Protein AF-A0A9N7LZ46-F1 (afdb_monomer_lite)

Radius of gyration: 45.6 Å; chains: 1; bounding box: 93×60×140 Å

pLDDT: mean 87.28, std 17.08, range [28.02, 98.69]

Organism: NCBI:txid265949

Foldseek 3Di:
DDDDPPPPPPADEEQDDEDDRYDYPFDDYNPFETQDEDEECEDGHCYYEENEDEYNEDYYDEDEYCEDEHCEDEYCEDYENEDYYNEDEDPEDEECEYEYCEYYYCEYYENEYYENEYEYNEYEENEYYENDYYECEDEYQHDEECEYYYHPQEDDYCEYEGNEYYENEYEHVEYYENEYEYNEYDYCEYEYNEYEENEYYECEYYENEYDYVEYYYCEYYENEYYYCEYDYCEDEECEYYECEYYENEYYENEHEYCEYEYPDDEEVEYYYVHDYYNYPFDWDWDWDFDPWDWDDDPPPDTDTDGDTDTDGTDTD

InterPro domains:
  IPR002989 Mycobacterial pentapeptide repeat [PF01469] (41-79)
  IPR002989 Mycobacterial pentapeptide repeat [PF01469] (106-144)
  IPR002989 Mycobacterial pentapeptide repeat [PF01469] (150-187)
  IPR002989 Mycobacterial pentapeptide repeat [PF01469] (189-226)
  IPR002989 Mycobacterial pentapeptide repeat [PF01469] (229-266)

Secondary structure (DSSP, 8-state):
-------------SSS--SSS--STT---TTS-----BSSS-BSSS-BSSS-BSSS-BSSS-BSSS-EEES-BSSS-EEES-BSSS-EEES-BSSS-EEES-BSSS-EEES-EEES-EEES-EEES-EEES-EEES-EEES-BSSS-EEETTT-EEES-EEES-EEES-EEES-EEES-EEES-EEES-EEES-EEES-EEES-EEES-EEES-EEES-EEES-EEES-EEES-EEES-EEES--SSS-EEES--SSS-EEES--SSS-EEES--SSSTTPPEEEEEEEPPPEEEEETTTEEEEE--EEEEEEEE-

Structure (mmCIF, N/CA/C/O backbone):
data_AF-A0A9N7LZ46-F1
#
_entry.id   AF-A0A9N7LZ46-F1
#
loop_
_atom_site.group_PDB
_atom_site.id
_atom_site.type_symbol
_atom_site.label_atom_id
_atom_site.label_alt_id
_atom_site.label_comp_id
_atom_site.label_asym_id
_atom_site.label_entity_id
_atom_site.label_seq_id
_atom_site.pdbx_PDB_ins_code
_atom_site.Cartn_x
_atom_site.Cartn_y
_atom_site.Cartn_z
_atom_site.occupancy
_atom_site.B_iso_or_equiv
_atom_site.auth_seq_id
_atom_site.auth_comp_id
_atom_site.auth_asym_id
_atom_site.auth_atom_id
_atom_site.pdbx_PDB_model_num
ATOM 1 N N . MET A 1 1 ? 2.908 -35.175 -76.218 1.00 38.00 1 MET A N 1
ATOM 2 C CA . MET A 1 1 ? 4.386 -35.154 -76.247 1.00 38.00 1 MET A CA 1
ATOM 3 C C . MET A 1 1 ? 4.815 -33.781 -76.733 1.00 38.00 1 MET A C 1
ATOM 5 O O . MET A 1 1 ? 4.353 -33.386 -77.789 1.00 38.00 1 MET A O 1
ATOM 9 N N . SER A 1 2 ? 5.655 -33.109 -75.942 1.00 40.78 2 SER A N 1
ATOM 10 C CA . SER A 1 2 ? 6.559 -32.011 -76.315 1.00 40.78 2 SER A CA 1
ATOM 11 C C . SER A 1 2 ? 5.969 -30.749 -76.962 1.00 40.78 2 SER A C 1
ATOM 13 O O . SER A 1 2 ? 5.668 -30.708 -78.149 1.00 40.78 2 SER A O 1
ATOM 15 N N . GLY A 1 3 ? 5.920 -29.679 -76.170 1.00 28.02 3 GLY A N 1
ATOM 16 C CA . GLY A 1 3 ? 5.748 -28.304 -76.628 1.00 28.02 3 GLY A CA 1
ATOM 17 C C . GLY A 1 3 ? 6.441 -27.373 -75.643 1.00 28.02 3 GLY A C 1
ATOM 18 O O . GLY A 1 3 ? 5.770 -26.708 -74.870 1.00 28.02 3 GLY A O 1
ATOM 19 N N . TRP A 1 4 ? 7.773 -27.482 -75.596 1.00 31.88 4 TRP A N 1
ATOM 20 C CA . TRP A 1 4 ? 8.748 -26.539 -75.041 1.00 31.88 4 TRP A CA 1
ATOM 21 C C . TRP A 1 4 ? 8.168 -25.418 -74.169 1.00 31.88 4 TRP A C 1
ATOM 23 O O . TRP A 1 4 ? 7.687 -24.403 -74.670 1.00 31.88 4 TRP A O 1
ATOM 33 N N . VAL A 1 5 ? 8.301 -25.580 -72.849 1.00 32.06 5 VAL A N 1
ATOM 34 C CA . VAL A 1 5 ? 8.334 -24.444 -71.926 1.00 32.06 5 VAL A CA 1
ATOM 35 C C . VAL A 1 5 ? 9.461 -23.542 -72.414 1.00 32.06 5 VAL A C 1
ATOM 37 O O . VAL A 1 5 ? 10.635 -23.875 -72.275 1.00 32.06 5 VAL A O 1
ATOM 40 N N . ASN A 1 6 ? 9.106 -22.432 -73.051 1.00 29.36 6 ASN A N 1
ATOM 41 C CA . ASN A 1 6 ? 10.063 -21.399 -73.396 1.00 29.36 6 ASN A CA 1
ATOM 42 C C . ASN A 1 6 ? 10.296 -20.548 -72.144 1.00 29.36 6 ASN A C 1
ATOM 44 O O . ASN A 1 6 ? 9.807 -19.427 -72.037 1.00 29.36 6 ASN A O 1
ATOM 48 N N . THR A 1 7 ? 10.998 -21.103 -71.158 1.00 33.69 7 THR A N 1
ATOM 49 C CA . THR A 1 7 ? 11.630 -20.321 -70.095 1.00 33.69 7 THR A CA 1
ATOM 50 C C . THR A 1 7 ? 12.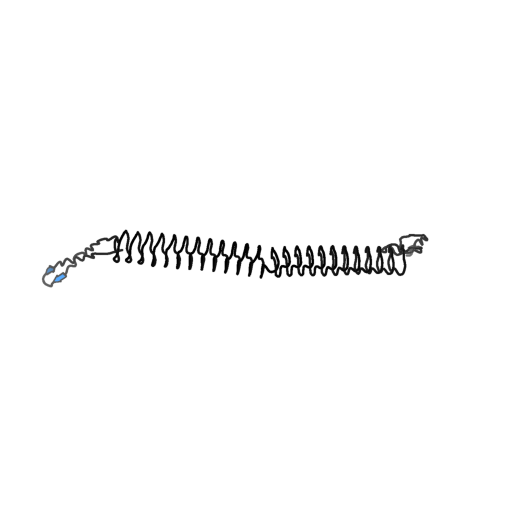843 -19.633 -70.713 1.00 33.69 7 THR A C 1
ATOM 52 O O . THR A 1 7 ? 13.978 -20.040 -70.494 1.00 33.69 7 THR A O 1
ATOM 55 N N . ILE A 1 8 ? 12.617 -18.601 -71.530 1.00 37.25 8 ILE A N 1
ATOM 56 C CA . ILE A 1 8 ? 13.633 -17.558 -71.681 1.00 37.25 8 ILE A CA 1
ATOM 57 C C . ILE A 1 8 ? 13.454 -16.706 -70.432 1.00 37.25 8 ILE A C 1
ATOM 59 O O . ILE A 1 8 ? 12.431 -16.024 -70.327 1.00 37.25 8 ILE A O 1
ATOM 63 N N . PRO A 1 9 ? 14.383 -16.735 -69.462 1.00 48.09 9 PRO A N 1
ATOM 64 C CA . PRO A 1 9 ? 14.402 -15.678 -68.473 1.00 48.09 9 PRO A CA 1
ATOM 65 C C . PRO A 1 9 ? 14.606 -14.400 -69.281 1.00 48.09 9 PRO A C 1
ATOM 67 O O . PRO A 1 9 ? 15.572 -14.308 -70.042 1.00 48.09 9 PRO A O 1
ATOM 70 N N . SER A 1 10 ? 13.683 -13.444 -69.203 1.00 53.06 10 SER A N 1
ATOM 71 C CA . SER A 1 10 ? 13.929 -12.132 -69.787 1.00 53.06 10 SER A CA 1
ATOM 72 C C . SER A 1 10 ? 15.164 -11.560 -69.092 1.00 53.06 10 SER A C 1
ATOM 74 O O . SER A 1 10 ? 15.071 -11.065 -67.969 1.00 53.06 10 SER A O 1
ATOM 76 N N . MET A 1 11 ? 16.327 -11.677 -69.732 1.00 51.19 11 MET A N 1
ATOM 77 C CA . MET A 1 11 ? 17.572 -11.096 -69.251 1.00 51.19 11 MET A CA 1
ATOM 78 C C . MET A 1 11 ? 17.473 -9.584 -69.426 1.00 51.19 11 MET A C 1
ATOM 80 O O . MET A 1 11 ? 17.904 -9.023 -70.429 1.00 51.19 11 MET A O 1
ATOM 84 N N . GLY A 1 12 ? 16.825 -8.919 -68.472 1.00 53.56 12 GLY A N 1
ATOM 85 C CA . GLY A 1 12 ? 16.805 -7.467 -68.400 1.00 53.56 12 GLY A CA 1
ATOM 86 C C . GLY A 1 12 ? 18.176 -6.975 -67.950 1.00 53.56 12 GLY A C 1
ATOM 87 O O . GLY A 1 12 ? 18.607 -7.315 -66.849 1.00 53.56 12 GLY A O 1
ATOM 88 N N . SER A 1 13 ? 18.859 -6.192 -68.790 1.00 51.75 13 SER A N 1
ATOM 89 C CA . SER A 1 13 ? 20.051 -5.427 -68.411 1.00 51.75 13 SER A CA 1
ATOM 90 C C . SER A 1 13 ? 19.667 -3.981 -68.123 1.00 51.75 13 SER A C 1
ATOM 92 O O . SER A 1 13 ? 19.050 -3.334 -68.968 1.00 51.75 13 SER A O 1
ATOM 94 N N . GLY A 1 14 ? 20.040 -3.462 -66.955 1.00 59.25 14 GLY A N 1
ATOM 95 C CA . GLY A 1 14 ? 19.631 -2.129 -66.520 1.00 59.25 14 GLY A CA 1
ATOM 96 C C . GLY A 1 14 ? 20.085 -1.804 -65.099 1.00 59.25 14 GLY A C 1
ATOM 97 O O . GLY A 1 14 ? 20.728 -2.615 -64.428 1.00 59.25 14 GLY A O 1
ATOM 98 N N . VAL A 1 15 ? 19.763 -0.594 -64.642 1.00 56.75 15 VAL A N 1
ATOM 99 C CA . VAL A 1 15 ? 20.206 -0.028 -63.352 1.00 56.75 15 VAL A CA 1
ATOM 100 C C . VAL A 1 15 ? 19.217 -0.370 -62.219 1.00 56.75 15 VAL A C 1
ATOM 102 O O . VAL A 1 15 ? 19.213 0.262 -61.179 1.00 56.75 15 VAL A O 1
ATOM 105 N N . GLY A 1 16 ? 18.357 -1.380 -62.378 1.00 58.59 16 GLY A N 1
ATOM 106 C CA . GLY A 1 16 ? 17.405 -1.771 -61.332 1.00 58.59 16 GLY A CA 1
ATOM 107 C C . GLY A 1 16 ? 16.274 -2.624 -61.875 1.00 58.59 16 GLY A C 1
ATOM 108 O O . GLY A 1 16 ? 15.165 -2.133 -62.050 1.00 58.59 16 GLY A O 1
ATOM 109 N N . ASN A 1 17 ? 16.558 -3.888 -62.176 1.00 55.47 17 ASN A N 1
ATOM 110 C CA . ASN A 1 17 ? 15.523 -4.812 -62.630 1.00 55.47 17 ASN A CA 1
ATOM 111 C C . ASN A 1 17 ? 15.153 -5.818 -61.518 1.00 55.47 17 ASN A C 1
ATOM 113 O O . ASN A 1 17 ? 15.911 -5.995 -60.564 1.00 55.47 17 ASN A O 1
ATOM 117 N N . VAL A 1 18 ? 13.986 -6.459 -61.648 1.00 56.31 18 VAL A N 1
ATOM 118 C CA . VAL A 1 18 ? 13.432 -7.446 -60.701 1.00 56.31 18 VAL A CA 1
ATOM 119 C C . VAL A 1 18 ? 13.023 -8.697 -61.490 1.00 56.31 18 VAL A C 1
ATOM 121 O O . VAL A 1 18 ? 12.351 -8.564 -62.512 1.00 56.31 18 VAL A O 1
ATOM 124 N N . GLY A 1 19 ? 13.447 -9.890 -61.056 1.00 54.12 19 GLY A N 1
ATOM 125 C CA . GLY A 1 19 ? 13.087 -11.181 -61.667 1.00 54.12 19 GLY A CA 1
ATOM 126 C C . GLY A 1 19 ? 14.188 -12.252 -61.576 1.00 54.12 19 GLY A C 1
ATOM 127 O O . GLY A 1 19 ? 15.338 -11.949 -61.267 1.00 54.12 19 GLY A O 1
ATOM 128 N N . ASP A 1 20 ? 13.845 -13.507 -61.884 1.00 50.41 20 ASP A N 1
ATOM 129 C CA . ASP A 1 20 ? 14.682 -14.698 -61.622 1.00 50.41 20 ASP A CA 1
ATOM 130 C C . ASP A 1 20 ? 15.898 -14.885 -62.557 1.00 50.41 20 ASP A C 1
ATOM 132 O O . ASP A 1 20 ? 16.725 -15.768 -62.336 1.00 50.41 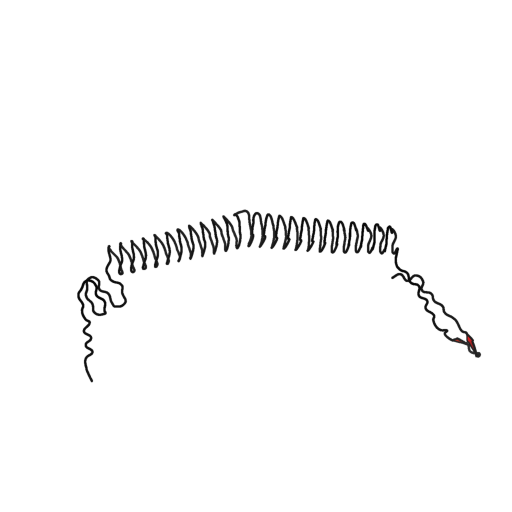20 ASP A O 1
ATOM 136 N N . GLY A 1 21 ? 16.036 -14.074 -63.611 1.00 51.94 21 GLY A N 1
ATOM 137 C CA . GLY A 1 21 ? 17.085 -14.232 -64.628 1.00 51.94 21 GLY A CA 1
ATOM 138 C C . GLY A 1 21 ? 17.709 -12.914 -65.044 1.00 51.94 21 GLY A C 1
ATOM 139 O O . GLY A 1 21 ? 17.562 -12.488 -66.185 1.00 51.94 21 GLY A O 1
ATOM 140 N N . LEU A 1 22 ? 18.370 -12.244 -64.106 1.00 59.78 22 LEU A N 1
ATOM 141 C CA . LEU A 1 22 ? 18.681 -10.831 -64.230 1.00 59.78 22 LEU A CA 1
ATOM 142 C C . LEU A 1 22 ? 20.175 -10.528 -64.070 1.00 59.78 22 LEU A C 1
ATOM 144 O O . LEU A 1 22 ? 20.804 -10.989 -63.123 1.00 59.78 22 LEU A O 1
ATOM 148 N N . ALA A 1 23 ? 20.721 -9.701 -64.964 1.00 53.19 23 ALA A N 1
ATOM 149 C CA . ALA A 1 23 ? 22.070 -9.149 -64.860 1.00 53.19 23 ALA A CA 1
ATOM 150 C C . ALA A 1 23 ? 21.973 -7.620 -64.905 1.00 53.19 23 ALA A C 1
ATOM 152 O O . ALA A 1 23 ? 21.627 -7.043 -65.931 1.00 53.19 23 ALA A O 1
ATOM 153 N N . GLY A 1 24 ? 22.238 -6.940 -63.792 1.00 54.94 24 GLY A N 1
ATOM 154 C CA . GLY A 1 24 ? 22.161 -5.481 -63.709 1.00 54.94 24 GLY A CA 1
ATOM 155 C C . GLY A 1 24 ? 23.002 -4.943 -62.562 1.00 54.94 24 GLY A C 1
ATOM 156 O O . GLY A 1 24 ? 23.335 -5.680 -61.640 1.00 54.94 24 GLY A O 1
ATOM 157 N N . LEU A 1 25 ? 23.336 -3.650 -62.605 1.00 54.66 25 LEU A N 1
ATOM 158 C CA . LEU A 1 25 ? 24.242 -3.016 -61.633 1.00 54.66 25 LEU A CA 1
ATOM 159 C C . LEU A 1 25 ? 23.758 -3.167 -60.173 1.00 54.66 25 LEU A C 1
ATOM 161 O O . LEU A 1 25 ? 24.571 -3.141 -59.256 1.00 54.66 25 LEU A O 1
ATOM 165 N N . PHE A 1 26 ? 22.451 -3.386 -59.973 1.00 61.69 26 PHE A N 1
ATOM 166 C CA . PHE A 1 26 ? 21.818 -3.606 -58.668 1.00 61.69 26 PHE A CA 1
ATOM 167 C C . PHE A 1 26 ? 20.865 -4.825 -58.632 1.00 61.69 26 PHE A C 1
ATOM 169 O O . PHE A 1 26 ? 19.861 -4.793 -57.920 1.00 61.69 26 PHE A O 1
ATOM 176 N N . SER A 1 27 ? 21.127 -5.886 -59.409 1.00 57.97 27 SER A N 1
ATOM 177 C CA . SER A 1 27 ? 20.236 -7.061 -59.510 1.00 57.97 27 SER A CA 1
ATOM 178 C C . SER A 1 27 ? 20.317 -8.013 -58.308 1.00 57.97 27 SER A C 1
ATOM 180 O O . SER A 1 27 ? 21.407 -8.488 -57.989 1.00 57.97 27 SER A O 1
ATOM 182 N N . GLN A 1 28 ? 19.169 -8.389 -57.731 1.00 58.19 28 GLN A N 1
ATOM 183 C CA . GLN A 1 28 ? 18.996 -9.596 -56.905 1.00 58.19 28 GLN A CA 1
ATOM 184 C C . GLN A 1 28 ? 17.667 -10.298 -57.248 1.00 58.19 28 GLN A C 1
ATOM 186 O O . GLN A 1 28 ? 16.806 -9.700 -57.891 1.00 58.19 28 GLN A O 1
ATOM 191 N N . GLY A 1 29 ? 17.539 -11.578 -56.867 1.00 58.41 29 GLY A N 1
ATOM 192 C CA . GLY A 1 29 ? 16.353 -12.405 -57.132 1.00 58.41 29 GLY A CA 1
ATOM 193 C C . GLY A 1 29 ? 15.065 -11.857 -56.507 1.00 58.41 29 GLY A C 1
ATOM 194 O O . GLY A 1 29 ? 15.102 -10.944 -55.689 1.00 58.41 29 GLY A O 1
ATOM 195 N N . THR A 1 30 ? 13.934 -12.440 -56.895 1.00 56.31 30 THR A N 1
ATOM 196 C CA . THR A 1 30 ? 12.568 -11.909 -56.719 1.00 56.31 30 THR A CA 1
ATOM 197 C C . THR A 1 30 ? 12.146 -11.642 -55.260 1.00 56.31 30 THR A C 1
ATOM 199 O O . THR A 1 30 ? 11.238 -10.847 -55.035 1.00 56.31 30 THR A O 1
ATOM 202 N N . ASP A 1 31 ? 12.879 -12.187 -54.282 1.00 57.81 31 ASP A N 1
ATOM 203 C CA . ASP A 1 31 ? 12.645 -12.023 -52.836 1.00 57.81 31 ASP A CA 1
ATOM 204 C C . ASP A 1 31 ? 13.695 -11.148 -52.115 1.00 57.81 31 ASP A C 1
ATOM 206 O O . ASP A 1 31 ? 13.795 -11.181 -50.888 1.00 57.81 31 ASP A O 1
ATOM 210 N N . LYS A 1 32 ? 14.536 -10.396 -52.843 1.00 58.34 32 LYS A N 1
ATOM 211 C CA . LYS A 1 32 ? 15.651 -9.628 -52.257 1.00 58.34 32 LYS A CA 1
ATOM 212 C C . LYS A 1 32 ? 15.571 -8.128 -52.555 1.0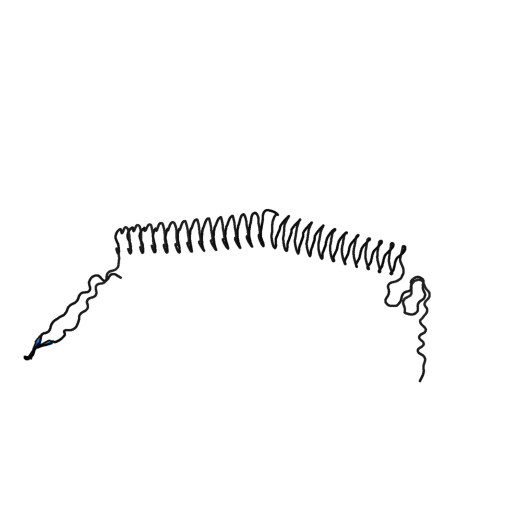0 58.34 32 LYS A C 1
ATOM 214 O O . LYS A 1 32 ? 15.277 -7.709 -53.672 1.00 58.34 32 LYS A O 1
ATOM 219 N N . ILE A 1 33 ? 15.899 -7.315 -51.550 1.00 62.19 33 ILE A N 1
ATOM 220 C CA . ILE A 1 33 ? 15.985 -5.851 -51.642 1.00 62.19 33 ILE A CA 1
ATOM 221 C C . ILE A 1 33 ? 17.174 -5.437 -52.547 1.00 62.19 33 ILE A C 1
ATOM 223 O O . ILE A 1 33 ? 18.215 -6.098 -52.583 1.00 62.19 33 ILE A O 1
ATOM 227 N N . SER A 1 34 ? 17.018 -4.346 -53.315 1.00 64.62 34 SER A N 1
ATOM 228 C CA . SER A 1 34 ? 18.023 -3.813 -54.261 1.00 64.62 34 SER A CA 1
ATOM 229 C C . SER A 1 34 ? 19.429 -3.686 -53.648 1.00 64.62 34 SER A C 1
ATOM 231 O O . SER A 1 34 ? 19.574 -3.179 -52.539 1.00 64.62 34 SER A O 1
ATOM 233 N N . VAL A 1 35 ? 20.481 -4.064 -54.397 1.00 65.94 35 VAL A N 1
ATOM 234 C CA . VAL A 1 35 ? 21.903 -3.941 -53.969 1.00 65.94 35 VAL A CA 1
ATOM 235 C C . VAL A 1 35 ? 22.358 -2.480 -53.833 1.00 65.94 35 VAL A C 1
ATOM 237 O O . VAL A 1 35 ? 23.481 -2.218 -53.412 1.00 65.94 35 VAL A O 1
ATOM 240 N N . PHE A 1 36 ? 21.534 -1.504 -54.225 1.00 72.44 36 PHE A N 1
ATOM 241 C CA . PHE A 1 36 ? 21.908 -0.098 -54.137 1.00 72.44 36 PHE A CA 1
ATOM 242 C C . PHE A 1 36 ? 22.266 0.276 -52.693 1.00 72.44 36 PHE A C 1
ATOM 244 O O . PHE A 1 36 ? 21.441 0.150 -51.801 1.00 72.44 36 PHE A O 1
ATOM 251 N N . GLY A 1 37 ? 23.489 0.745 -52.465 1.00 76.31 37 GLY A N 1
ATOM 252 C CA . GLY A 1 37 ? 23.971 1.191 -51.163 1.00 76.31 37 GLY A CA 1
ATOM 253 C C . GLY A 1 37 ? 25.130 2.170 -51.328 1.00 76.31 37 GLY A C 1
ATOM 254 O O . GLY A 1 37 ? 25.835 2.149 -52.336 1.00 76.31 37 GLY A O 1
ATOM 255 N N . LEU A 1 38 ? 25.316 3.051 -50.351 1.00 86.19 38 LEU A N 1
ATOM 256 C CA . LEU A 1 38 ? 26.358 4.073 -50.334 1.00 86.19 38 LEU A CA 1
ATOM 257 C C . LEU A 1 38 ? 27.348 3.770 -49.210 1.00 86.19 38 LEU A C 1
ATOM 259 O O . LEU A 1 38 ? 27.014 3.933 -48.043 1.00 86.19 38 LEU A O 1
ATOM 263 N N . GLY A 1 39 ? 28.568 3.356 -49.552 1.00 87.50 39 GLY A N 1
ATOM 264 C CA . GLY A 1 39 ? 29.647 3.079 -48.599 1.00 87.50 39 GLY A CA 1
ATOM 265 C C . GLY A 1 39 ? 30.374 1.769 -48.900 1.00 87.50 39 GLY A C 1
ATOM 266 O O . GLY A 1 39 ? 30.251 1.233 -50.001 1.00 87.50 39 GLY A O 1
ATOM 267 N N . VAL A 1 40 ? 31.181 1.277 -47.955 1.00 88.31 40 VAL A N 1
ATOM 268 C CA . VAL A 1 40 ? 32.091 0.138 -48.184 1.00 88.31 40 VAL A CA 1
ATOM 269 C C . VAL A 1 40 ? 31.829 -1.025 -47.233 1.00 88.31 40 VAL A C 1
ATOM 271 O O . VAL A 1 40 ? 31.379 -0.834 -46.107 1.00 88.31 40 VAL A O 1
ATOM 274 N N . ALA A 1 41 ? 32.171 -2.237 -47.678 1.00 91.00 41 ALA A N 1
ATOM 275 C CA . ALA A 1 41 ? 32.095 -3.464 -46.880 1.00 91.00 41 ALA A CA 1
ATOM 276 C C . ALA A 1 41 ? 30.688 -3.802 -46.340 1.00 91.00 41 ALA A C 1
ATOM 278 O O . ALA A 1 41 ? 30.567 -4.402 -45.278 1.00 91.00 41 ALA A O 1
ATOM 279 N N . ASN A 1 42 ? 29.630 -3.433 -47.068 1.00 89.44 42 ASN A N 1
ATOM 280 C CA . ASN A 1 42 ? 28.259 -3.816 -46.724 1.00 89.44 42 ASN A CA 1
ATOM 281 C C . ASN A 1 42 ? 27.888 -5.175 -47.346 1.00 89.44 42 ASN A C 1
ATOM 283 O O . ASN A 1 42 ? 28.208 -5.437 -48.506 1.00 89.44 42 ASN A O 1
ATOM 287 N N . HIS A 1 43 ? 27.173 -6.009 -46.593 1.00 90.81 43 HIS A N 1
ATOM 288 C CA . HIS A 1 43 ? 26.565 -7.261 -47.031 1.00 90.81 43 HIS A CA 1
ATOM 289 C C . HIS A 1 43 ? 25.042 -7.176 -46.869 1.00 90.81 43 HIS A C 1
ATOM 291 O O . HIS A 1 43 ? 24.528 -7.339 -45.768 1.00 90.81 43 HIS A O 1
ATOM 297 N N . GLY A 1 44 ? 24.341 -6.894 -47.967 1.00 87.38 44 GLY A N 1
ATOM 298 C CA . GLY A 1 44 ? 22.901 -6.611 -47.995 1.00 87.38 44 GLY A CA 1
ATOM 299 C C . GLY A 1 44 ? 22.587 -5.378 -48.848 1.00 87.38 44 GLY A C 1
ATOM 300 O O . GLY A 1 44 ? 23.499 -4.735 -49.378 1.00 87.38 44 GLY A O 1
ATOM 301 N N . GLY A 1 45 ? 21.306 -5.068 -49.018 1.00 86.50 45 GLY A N 1
ATOM 302 C CA . GLY A 1 45 ? 20.787 -3.987 -49.858 1.00 86.50 45 GLY A CA 1
ATOM 303 C C . GLY A 1 45 ? 20.415 -2.712 -49.096 1.00 86.50 45 GLY A C 1
ATOM 304 O O . GLY A 1 45 ? 20.214 -2.728 -47.888 1.00 86.50 45 GLY A O 1
ATOM 305 N N . LEU A 1 46 ? 20.298 -1.585 -49.807 1.00 89.56 46 LEU A N 1
ATOM 306 C CA . LEU A 1 46 ? 19.823 -0.285 -49.287 1.00 89.56 46 LEU A CA 1
ATOM 307 C C . LEU A 1 46 ? 20.584 0.275 -48.074 1.00 89.56 46 LEU A C 1
ATOM 309 O O . LEU A 1 46 ? 20.036 1.052 -47.296 1.00 89.56 46 LEU A O 1
ATOM 313 N N . ASN A 1 47 ? 21.863 -0.068 -47.932 1.00 91.38 47 ASN A N 1
ATOM 314 C CA . ASN A 1 47 ? 22.695 0.412 -46.830 1.00 91.38 47 ASN A CA 1
ATOM 315 C C . ASN A 1 47 ? 23.381 1.747 -47.163 1.00 91.38 47 ASN A C 1
ATOM 317 O O . ASN A 1 47 ? 24.005 1.877 -48.214 1.00 91.38 47 ASN A O 1
ATOM 321 N N . VAL A 1 48 ? 23.344 2.713 -46.244 1.00 95.19 48 VAL A N 1
ATOM 322 C CA . VAL A 1 48 ? 24.089 3.981 -46.296 1.00 95.19 48 VAL A CA 1
ATOM 323 C C . VAL A 1 48 ? 25.048 4.039 -45.108 1.00 95.19 48 VAL A C 1
ATOM 325 O O . VAL A 1 48 ? 24.626 4.243 -43.977 1.00 95.19 48 VAL A O 1
ATOM 328 N N . GLY A 1 49 ? 26.342 3.877 -45.366 1.00 93.38 49 GLY A N 1
ATOM 329 C CA . GLY A 1 49 ? 27.421 3.773 -44.384 1.00 93.38 49 GLY A CA 1
ATOM 330 C C . GLY A 1 49 ? 28.289 2.543 -44.649 1.00 93.38 49 GLY A C 1
ATOM 331 O O . GLY A 1 49 ? 28.285 2.017 -45.762 1.00 93.38 49 GLY A O 1
ATOM 332 N N . SER A 1 50 ? 29.062 2.092 -43.661 1.00 94.75 50 SER A N 1
ATOM 333 C CA . SER A 1 50 ? 30.082 1.056 -43.881 1.00 94.75 50 SER A CA 1
ATOM 334 C C . SER A 1 50 ? 29.947 -0.137 -42.942 1.00 94.75 50 SER A C 1
ATOM 336 O O . SER A 1 50 ? 29.509 0.010 -41.806 1.00 94.75 50 SER A O 1
ATOM 338 N N . ALA A 1 51 ? 30.438 -1.298 -43.381 1.00 96.44 51 ALA A N 1
ATOM 339 C CA . ALA A 1 51 ? 30.540 -2.518 -42.577 1.00 96.44 51 ALA A CA 1
ATOM 340 C C . ALA A 1 51 ? 29.198 -3.050 -42.030 1.00 96.44 51 ALA A C 1
ATOM 342 O O . ALA A 1 51 ? 29.165 -3.625 -40.946 1.00 96.44 51 ALA A O 1
ATOM 343 N N . ASN A 1 52 ? 28.092 -2.849 -42.752 1.00 95.69 52 ASN A N 1
ATOM 344 C CA . ASN A 1 52 ? 26.781 -3.365 -42.351 1.00 95.69 52 ASN A CA 1
ATOM 345 C C . ASN A 1 52 ? 26.535 -4.785 -42.881 1.00 95.69 52 ASN A C 1
ATOM 347 O O . ASN A 1 52 ? 26.895 -5.088 -44.016 1.00 95.69 52 ASN A O 1
ATOM 351 N N . VAL A 1 53 ? 25.868 -5.631 -42.098 1.00 95.94 53 VAL A N 1
ATOM 352 C CA . VAL A 1 53 ? 25.376 -6.961 -42.485 1.00 95.94 53 VAL A CA 1
ATOM 353 C C . VAL A 1 53 ? 23.862 -6.983 -42.281 1.00 95.94 53 VAL A C 1
ATOM 355 O O . VAL A 1 53 ? 23.409 -6.969 -41.145 1.00 95.94 53 VAL A O 1
ATOM 358 N N . GLY A 1 54 ? 23.091 -7.018 -43.363 1.00 92.88 54 GLY A N 1
ATOM 359 C CA . GLY A 1 54 ? 21.632 -6.869 -43.370 1.00 92.88 54 GLY A CA 1
ATOM 360 C C . GLY A 1 54 ? 21.178 -5.748 -44.303 1.00 92.88 54 GLY A C 1
ATOM 361 O O . GLY A 1 54 ? 21.998 -5.139 -44.997 1.00 92.88 54 GLY A O 1
ATOM 362 N N . ASP A 1 55 ? 19.874 -5.478 -44.330 1.00 93.06 55 ASP A N 1
ATOM 363 C CA . ASP A 1 55 ? 19.268 -4.568 -45.305 1.00 93.06 55 ASP A CA 1
ATOM 364 C C . ASP A 1 55 ? 18.838 -3.228 -44.687 1.00 93.06 55 ASP A C 1
ATOM 366 O O . ASP A 1 55 ? 18.487 -3.141 -43.512 1.00 93.06 55 ASP A O 1
ATOM 370 N N . ALA A 1 56 ? 18.789 -2.177 -45.507 1.00 94.50 56 ALA A N 1
ATOM 371 C CA . ALA A 1 56 ? 18.181 -0.882 -45.186 1.00 94.50 56 ALA A CA 1
ATOM 372 C C . ALA A 1 56 ? 18.764 -0.161 -43.950 1.00 94.50 56 ALA A C 1
ATOM 374 O O . ALA A 1 56 ? 18.031 0.507 -43.219 1.00 94.50 56 ALA A O 1
ATOM 375 N N . ASN A 1 57 ? 20.074 -0.265 -43.707 1.00 96.06 57 ASN A N 1
ATOM 376 C CA . ASN A 1 57 ? 20.723 0.413 -42.583 1.00 96.06 57 ASN A CA 1
ATOM 377 C C . ASN A 1 57 ? 21.237 1.816 -42.953 1.00 96.06 57 ASN A C 1
ATOM 379 O O . ASN A 1 57 ? 21.893 1.995 -43.979 1.00 96.06 57 ASN A O 1
ATOM 383 N N . LEU A 1 58 ? 21.026 2.798 -42.073 1.00 97.69 58 LEU A N 1
ATOM 384 C CA . LEU A 1 58 ? 21.623 4.134 -42.129 1.00 97.69 58 LEU A CA 1
ATOM 385 C C . LEU A 1 58 ? 22.645 4.300 -40.999 1.00 97.69 58 LEU A C 1
ATOM 387 O O . LEU A 1 58 ? 22.293 4.632 -39.875 1.00 97.69 58 LEU A O 1
ATOM 391 N N . GLY A 1 59 ? 23.919 4.117 -41.317 1.00 96.25 59 GLY A N 1
ATOM 392 C CA . GLY A 1 59 ? 25.061 4.236 -40.419 1.00 96.25 59 GLY A CA 1
ATOM 393 C C . GLY A 1 59 ? 26.023 3.067 -40.602 1.00 96.25 59 GLY A C 1
ATOM 394 O O . GLY A 1 59 ? 26.065 2.464 -41.673 1.00 96.25 59 GLY A O 1
ATOM 395 N N . SER A 1 60 ? 26.843 2.771 -39.595 1.00 96.88 60 SER A N 1
ATOM 396 C CA . SER A 1 60 ? 27.979 1.855 -39.762 1.00 96.88 60 SER A CA 1
ATOM 397 C C . SER A 1 60 ? 28.001 0.726 -38.740 1.00 96.88 60 SER A C 1
ATOM 399 O O . SER A 1 60 ? 27.582 0.910 -37.600 1.00 96.88 60 SER A O 1
ATOM 401 N N . ALA A 1 61 ? 28.599 -0.401 -39.130 1.00 97.81 61 ALA A N 1
ATOM 402 C CA . ALA A 1 61 ? 28.845 -1.563 -38.279 1.00 97.81 61 ALA A CA 1
ATOM 403 C C . ALA A 1 61 ? 27.573 -2.177 -37.663 1.00 97.81 61 ALA A C 1
ATOM 405 O O . ALA A 1 61 ? 27.606 -2.641 -36.526 1.00 97.81 61 ALA A O 1
ATOM 406 N N . ASN A 1 62 ? 26.451 -2.155 -38.388 1.00 98.00 62 ASN A N 1
ATOM 407 C CA . ASN A 1 62 ? 25.215 -2.798 -37.945 1.00 98.00 62 ASN A CA 1
ATOM 408 C C . ASN A 1 62 ? 25.147 -4.259 -38.419 1.00 98.00 62 ASN A C 1
ATOM 410 O O . ASN A 1 62 ? 25.519 -4.559 -39.551 1.00 98.00 62 ASN A O 1
ATOM 414 N N . VAL A 1 63 ? 24.636 -5.152 -37.574 1.00 98.31 63 VAL A N 1
ATOM 415 C CA . VAL A 1 63 ? 24.305 -6.546 -37.894 1.00 98.31 63 VAL A CA 1
ATOM 416 C C . VAL A 1 63 ? 22.810 -6.733 -37.657 1.00 98.31 63 VAL A C 1
ATOM 418 O O . VAL A 1 63 ? 22.373 -6.759 -36.516 1.00 98.31 63 VAL A O 1
ATOM 421 N N . GLY A 1 64 ? 22.034 -6.843 -38.726 1.00 96.81 64 GLY A N 1
ATOM 422 C CA . GLY A 1 64 ? 20.575 -6.761 -38.715 1.00 96.81 64 GLY A CA 1
ATOM 423 C C . GLY A 1 64 ? 20.083 -5.722 -39.718 1.00 96.81 64 GLY A C 1
ATOM 424 O O . GLY A 1 64 ? 20.868 -5.107 -40.447 1.00 96.81 64 GLY A O 1
ATOM 425 N N . SER A 1 65 ? 18.773 -5.542 -39.779 1.00 96.62 65 SER A N 1
ATOM 426 C CA . SER A 1 65 ? 18.104 -4.738 -40.799 1.00 96.62 65 SER A CA 1
ATOM 427 C C . SER A 1 65 ? 17.415 -3.506 -40.220 1.00 96.62 65 SER A C 1
ATOM 429 O O . SER A 1 65 ? 17.057 -3.454 -39.045 1.00 96.62 65 SER A O 1
ATOM 431 N N . ALA A 1 66 ? 17.181 -2.510 -41.075 1.00 97.31 66 ALA A N 1
ATOM 432 C CA . ALA A 1 66 ? 16.415 -1.302 -40.767 1.00 97.31 66 ALA A CA 1
ATOM 433 C C . ALA A 1 66 ? 16.943 -0.485 -39.567 1.00 97.31 66 ALA A C 1
ATOM 435 O O . ALA A 1 66 ? 16.166 0.178 -38.877 1.00 97.31 66 ALA A O 1
ATOM 436 N N . ASN A 1 67 ? 18.255 -0.506 -39.310 1.00 98.19 67 ASN A N 1
ATOM 437 C CA . ASN A 1 67 ? 18.856 0.267 -38.225 1.00 98.19 67 ASN A CA 1
ATOM 438 C C . ASN A 1 67 ? 19.232 1.689 -38.667 1.00 98.19 67 ASN A C 1
ATOM 440 O O . ASN A 1 67 ? 19.756 1.899 -39.760 1.00 98.19 67 ASN A O 1
ATOM 444 N N . VAL A 1 68 ? 19.049 2.668 -37.782 1.00 98.50 68 VAL A N 1
ATOM 445 C CA . VAL A 1 68 ? 19.521 4.050 -37.929 1.00 98.50 68 VAL A CA 1
ATOM 446 C C . VAL A 1 68 ? 20.524 4.346 -36.820 1.00 98.50 68 VAL A C 1
ATOM 448 O O . VAL A 1 68 ? 20.183 4.302 -35.648 1.00 98.50 68 VAL A O 1
ATOM 451 N N . GLY A 1 69 ? 21.759 4.681 -37.176 1.00 97.19 69 GLY A N 1
ATOM 452 C CA . GLY A 1 69 ? 22.896 4.811 -36.269 1.00 97.19 69 GLY A CA 1
ATOM 453 C C . GLY A 1 69 ? 23.894 3.666 -36.457 1.00 97.19 69 GLY A C 1
ATOM 454 O O . GLY A 1 69 ? 24.013 3.123 -37.556 1.00 97.19 69 GLY A O 1
ATOM 455 N N . GLY A 1 70 ? 24.686 3.335 -35.436 1.00 96.88 70 GLY A N 1
ATOM 456 C CA . GLY A 1 70 ? 25.841 2.454 -35.636 1.00 96.88 70 GLY A CA 1
ATOM 457 C C . GLY A 1 70 ? 26.163 1.503 -34.497 1.00 96.88 70 GLY A C 1
ATOM 458 O O . GLY A 1 70 ? 25.893 1.786 -33.332 1.00 96.88 70 GLY A O 1
ATOM 459 N N . GLY A 1 71 ? 26.795 0.387 -34.853 1.00 97.81 71 GLY A N 1
ATOM 460 C CA . GLY A 1 71 ? 27.192 -0.656 -33.911 1.00 97.81 71 GLY A CA 1
ATOM 461 C C . GLY A 1 71 ? 26.019 -1.448 -33.337 1.00 97.81 71 GLY A C 1
ATOM 462 O O . GLY A 1 71 ? 26.149 -1.962 -32.231 1.00 97.81 71 GLY A O 1
ATOM 463 N N . ASN A 1 72 ? 24.871 -1.496 -34.019 1.00 98.50 72 ASN A N 1
ATOM 464 C CA . ASN A 1 72 ? 23.705 -2.231 -33.533 1.00 98.50 72 ASN A CA 1
ATOM 465 C C . ASN A 1 72 ? 23.754 -3.708 -33.960 1.00 98.50 72 ASN A C 1
ATOM 467 O O . ASN A 1 72 ? 24.190 -4.017 -35.067 1.00 98.50 72 ASN A O 1
ATOM 471 N N . VAL A 1 73 ? 23.279 -4.610 -33.104 1.00 98.62 73 VAL A N 1
ATOM 472 C CA . VAL A 1 73 ? 23.076 -6.037 -33.385 1.00 98.62 73 VAL A CA 1
ATOM 473 C C . VAL A 1 73 ? 21.606 -6.362 -33.139 1.00 98.62 73 VAL A C 1
ATOM 475 O O . VAL A 1 73 ? 21.178 -6.347 -31.993 1.00 98.62 73 VAL A O 1
ATOM 478 N N . GLY A 1 74 ? 20.846 -6.649 -34.190 1.00 98.00 74 GLY A N 1
ATOM 479 C CA . GLY A 1 74 ? 19.387 -6.776 -34.171 1.00 98.00 74 GLY A CA 1
ATOM 480 C C . GLY A 1 74 ? 18.721 -5.823 -35.163 1.00 98.00 74 GLY A C 1
ATOM 481 O O . GLY A 1 74 ? 19.392 -5.060 -35.867 1.00 98.00 74 GLY A O 1
ATOM 482 N N . ASP A 1 75 ? 17.397 -5.870 -35.217 1.00 98.38 75 ASP A N 1
ATOM 483 C CA . ASP A 1 75 ? 16.593 -5.188 -36.226 1.00 98.38 75 ASP A CA 1
ATOM 484 C C . ASP A 1 75 ? 15.910 -3.922 -35.685 1.00 98.38 75 ASP A C 1
ATOM 486 O O . ASP A 1 75 ? 15.479 -3.848 -34.535 1.00 98.38 75 ASP A O 1
ATOM 490 N N . GLY A 1 76 ? 15.750 -2.912 -36.543 1.00 98.25 76 GLY A N 1
ATOM 491 C CA . GLY A 1 76 ? 14.881 -1.761 -36.279 1.00 98.25 76 GLY A CA 1
ATOM 492 C C . GLY A 1 76 ? 15.341 -0.827 -35.155 1.00 98.25 76 GLY A C 1
ATOM 493 O O . GLY A 1 76 ? 14.508 -0.152 -34.549 1.00 98.25 76 GLY A O 1
ATOM 494 N N . ASN A 1 77 ? 16.638 -0.777 -34.845 1.00 98.56 77 ASN A N 1
ATOM 495 C CA . ASN A 1 77 ? 17.165 0.100 -33.801 1.00 98.56 77 ASN A CA 1
ATOM 496 C C . ASN A 1 77 ? 17.423 1.522 -34.317 1.00 98.56 77 ASN A C 1
ATOM 498 O O . ASN A 1 77 ? 17.958 1.716 -35.406 1.00 98.56 77 ASN A O 1
ATOM 502 N N . VAL A 1 78 ? 17.131 2.529 -33.493 1.00 98.69 78 VAL A N 1
ATOM 503 C CA . VAL A 1 78 ? 17.443 3.942 -33.737 1.00 98.69 78 VAL A CA 1
ATOM 504 C C . VAL A 1 78 ? 18.399 4.444 -32.658 1.00 98.69 78 VAL A C 1
ATOM 506 O O . VAL A 1 78 ? 17.987 4.804 -31.562 1.00 98.69 78 VAL A O 1
ATOM 509 N N . GLY A 1 79 ? 19.685 4.500 -32.981 1.00 97.88 79 GLY A N 1
ATOM 510 C CA . GLY A 1 79 ? 20.770 5.019 -32.159 1.00 97.88 79 GLY A CA 1
ATOM 511 C C . GLY A 1 79 ? 22.005 4.125 -32.236 1.00 97.88 79 GLY A C 1
ATOM 512 O O . GLY A 1 79 ? 22.320 3.597 -33.304 1.00 97.88 79 GLY A O 1
ATOM 513 N N . VAL A 1 80 ? 22.767 4.009 -31.148 1.00 98.31 80 VAL A N 1
ATOM 514 C CA . VAL A 1 80 ? 24.107 3.398 -31.195 1.00 98.31 80 VAL A CA 1
ATOM 515 C C . VAL A 1 80 ? 24.294 2.263 -30.202 1.00 98.31 80 VAL A C 1
ATOM 517 O O . VAL A 1 80 ? 23.818 2.341 -29.073 1.00 98.31 80 VAL A O 1
ATOM 520 N N . ALA A 1 81 ? 25.081 1.262 -30.593 1.00 98.31 81 ALA A N 1
ATOM 521 C CA . ALA A 1 81 ? 25.540 0.182 -29.720 1.00 98.31 81 ALA A CA 1
ATOM 522 C C . ALA A 1 81 ? 24.408 -0.604 -29.028 1.00 98.31 81 ALA A C 1
ATOM 524 O O . ALA A 1 81 ? 24.554 -0.996 -27.872 1.00 98.31 81 ALA A O 1
ATOM 525 N N . ASN A 1 82 ? 23.271 -0.806 -29.701 1.00 98.56 82 ASN A N 1
ATOM 526 C CA . ASN A 1 82 ? 22.179 -1.622 -29.170 1.00 98.56 82 ASN A CA 1
ATOM 527 C C . ASN A 1 82 ? 22.360 -3.104 -29.538 1.00 98.56 82 ASN A C 1
ATOM 529 O O . ASN A 1 82 ? 22.825 -3.417 -30.629 1.00 98.56 82 ASN A O 1
ATOM 533 N N . VAL A 1 83 ? 21.962 -4.012 -28.649 1.00 98.69 83 VAL A N 1
ATOM 534 C CA . VAL A 1 83 ? 21.905 -5.462 -28.881 1.00 98.69 83 VAL A CA 1
ATOM 535 C C . VAL A 1 83 ? 20.482 -5.937 -28.601 1.00 98.69 83 VAL A C 1
ATOM 537 O O . VAL A 1 83 ? 20.049 -5.897 -27.457 1.00 98.69 83 VAL A O 1
ATOM 540 N N . GLY A 1 84 ? 19.765 -6.398 -29.619 1.00 98.12 84 GLY A N 1
ATOM 541 C CA . GLY A 1 84 ? 18.332 -6.690 -29.599 1.00 98.12 84 GLY A CA 1
ATOM 542 C C . GLY A 1 84 ? 17.565 -5.796 -30.574 1.00 98.12 84 GLY A C 1
ATOM 543 O O . GLY A 1 84 ? 18.167 -5.023 -31.321 1.00 98.12 84 GLY A O 1
ATOM 544 N N . ASP A 1 85 ? 16.237 -5.899 -30.563 1.00 98.44 85 ASP A N 1
ATOM 545 C CA . ASP A 1 85 ? 15.394 -5.328 -31.619 1.00 98.44 85 ASP A CA 1
ATOM 546 C C . ASP A 1 85 ? 14.573 -4.123 -31.142 1.00 98.44 85 ASP A C 1
ATOM 548 O O . ASP A 1 85 ? 14.099 -4.072 -30.006 1.00 98.44 85 ASP A O 1
ATOM 552 N N . GLY A 1 86 ? 14.334 -3.162 -32.034 1.00 98.31 86 GLY A N 1
ATOM 553 C CA . GLY A 1 86 ? 13.363 -2.085 -31.829 1.00 98.31 86 GLY A CA 1
ATOM 554 C C . GLY A 1 86 ? 13.722 -1.080 -30.731 1.00 98.31 86 GLY A C 1
ATOM 555 O O . GLY A 1 86 ? 12.824 -0.481 -30.138 1.00 98.31 86 GLY A O 1
ATOM 556 N N . ASN A 1 87 ? 15.007 -0.895 -30.421 1.00 98.56 87 ASN A N 1
ATOM 557 C CA . ASN A 1 87 ? 15.437 0.068 -29.408 1.00 98.56 87 ASN A CA 1
ATOM 558 C C . ASN A 1 87 ? 15.552 1.489 -29.979 1.00 98.56 87 ASN A C 1
ATOM 560 O O . ASN A 1 87 ? 16.019 1.684 -31.098 1.00 98.56 87 ASN A O 1
ATOM 564 N N . VAL A 1 88 ? 15.215 2.501 -29.180 1.00 98.69 88 VAL A N 1
ATOM 565 C CA . VAL A 1 88 ? 15.414 3.924 -29.492 1.00 98.69 88 VAL A CA 1
ATOM 566 C C . VAL A 1 88 ? 16.327 4.547 -28.441 1.00 98.69 88 VAL A C 1
ATOM 568 O O . VAL A 1 88 ? 15.942 4.693 -27.287 1.00 98.69 88 VAL A O 1
ATOM 571 N N . GLY A 1 89 ? 17.524 4.957 -28.844 1.00 97.75 89 GLY A N 1
ATOM 572 C CA . GLY A 1 89 ? 18.596 5.465 -27.993 1.00 97.75 89 GLY A CA 1
ATOM 573 C C . GLY A 1 89 ? 19.837 4.578 -28.088 1.00 97.75 89 GLY A C 1
ATOM 574 O O . GLY A 1 89 ? 20.136 4.063 -29.166 1.00 97.75 89 GLY A O 1
ATOM 575 N N . GLY A 1 90 ? 20.621 4.435 -27.018 1.00 97.69 90 GLY A N 1
ATOM 576 C CA . GLY A 1 90 ? 21.927 3.782 -27.144 1.00 97.69 90 GLY A CA 1
ATOM 577 C C . GLY A 1 90 ? 22.377 2.931 -25.971 1.00 97.69 90 GLY A C 1
ATOM 578 O O . GLY A 1 90 ? 21.955 3.137 -24.836 1.00 97.69 90 GLY A O 1
ATOM 579 N N . ALA A 1 91 ? 23.287 2.004 -26.267 1.00 98.38 91 ALA A N 1
ATOM 580 C CA . ALA A 1 91 ? 23.847 1.045 -25.319 1.00 98.38 91 ALA A CA 1
ATOM 581 C C . ALA A 1 91 ? 22.786 0.167 -24.625 1.00 98.38 91 ALA A C 1
ATOM 583 O O . ALA A 1 91 ? 22.961 -0.198 -23.465 1.00 98.38 91 ALA A O 1
ATOM 584 N N . ASN A 1 92 ? 21.675 -0.142 -25.300 1.00 98.56 92 ASN A N 1
ATOM 585 C CA . ASN A 1 92 ? 20.653 -1.036 -24.756 1.00 98.56 92 ASN A CA 1
ATOM 586 C C . ASN A 1 92 ? 20.965 -2.502 -25.093 1.00 98.56 92 ASN A C 1
ATOM 588 O O . ASN A 1 92 ? 21.451 -2.800 -26.181 1.00 98.56 92 ASN A O 1
ATOM 592 N N . VAL A 1 93 ? 20.648 -3.419 -24.182 1.00 98.62 93 VAL A N 1
ATOM 593 C CA . VAL A 1 93 ? 20.713 -4.874 -24.377 1.00 98.62 93 VAL A CA 1
ATOM 594 C C . VAL A 1 93 ? 19.331 -5.450 -24.085 1.00 98.62 93 VAL A C 1
ATOM 596 O O . VAL A 1 93 ? 18.862 -5.322 -22.964 1.00 98.62 93 VAL A O 1
ATOM 599 N N . GLY A 1 94 ? 18.687 -6.085 -25.059 1.00 97.88 94 GLY A N 1
ATOM 600 C CA . GLY A 1 94 ? 17.272 -6.468 -25.030 1.00 97.88 94 GLY A CA 1
ATOM 601 C C . GLY A 1 94 ? 16.454 -5.695 -26.068 1.00 97.88 94 GLY A C 1
ATOM 602 O O . GLY A 1 94 ? 17.009 -4.959 -26.887 1.00 97.88 94 GLY A O 1
ATOM 603 N N . GLY A 1 95 ? 15.139 -5.891 -26.071 1.00 97.94 95 GLY A N 1
ATOM 604 C CA . GLY A 1 95 ? 14.230 -5.353 -27.082 1.00 97.94 95 GLY A CA 1
ATOM 605 C C . GLY A 1 95 ? 13.335 -4.209 -26.602 1.00 97.94 95 GLY A C 1
ATOM 606 O O . GLY A 1 95 ? 13.015 -4.087 -25.421 1.00 97.94 95 GLY A O 1
ATOM 607 N N . ALA A 1 96 ? 12.866 -3.395 -27.547 1.00 98.44 96 ALA A N 1
ATOM 608 C CA . ALA A 1 96 ? 11.835 -2.372 -27.349 1.00 98.44 96 ALA A CA 1
ATOM 609 C C . ALA A 1 96 ? 12.132 -1.335 -26.242 1.00 98.44 96 ALA A C 1
ATOM 611 O O . ALA A 1 96 ? 11.209 -0.807 -25.619 1.00 98.44 96 ALA A O 1
ATOM 612 N N . ASN A 1 97 ? 13.404 -1.027 -25.977 1.00 98.56 97 ASN A N 1
ATOM 613 C CA . ASN A 1 97 ? 13.775 -0.011 -24.993 1.00 98.56 97 ASN A CA 1
ATOM 614 C C . ASN A 1 97 ? 13.772 1.397 -25.604 1.00 98.56 97 ASN A C 1
ATOM 616 O O . ASN A 1 97 ? 14.208 1.598 -26.735 1.00 98.56 97 ASN A O 1
ATOM 620 N N . VAL A 1 98 ? 13.361 2.397 -24.824 1.00 98.62 98 VAL A N 1
ATOM 621 C CA . VAL A 1 98 ? 13.433 3.823 -25.171 1.00 98.62 98 VAL A CA 1
ATOM 622 C C . VAL A 1 98 ? 14.317 4.542 -24.157 1.00 98.62 98 VAL A C 1
ATOM 624 O O . VAL A 1 98 ? 14.008 4.581 -22.973 1.00 98.62 98 VAL A O 1
ATOM 627 N N . GLY A 1 99 ? 15.404 5.155 -24.614 1.00 97.62 99 GLY A N 1
ATOM 628 C CA . GLY A 1 99 ? 16.445 5.759 -23.784 1.00 97.62 99 GLY A CA 1
ATOM 629 C C . GLY A 1 99 ? 17.759 4.982 -23.881 1.00 97.62 99 GLY A C 1
ATOM 630 O O . GLY A 1 99 ? 18.097 4.480 -24.953 1.00 97.62 99 GLY A O 1
ATOM 631 N N . GLY A 1 100 ? 18.549 4.921 -22.808 1.00 97.75 100 GLY A N 1
ATOM 632 C CA . GLY A 1 100 ? 19.908 4.385 -22.912 1.00 97.75 100 GLY A CA 1
ATOM 633 C C . GLY A 1 100 ? 20.398 3.562 -21.735 1.00 97.75 100 GLY A C 1
ATOM 634 O O . GLY A 1 100 ? 19.919 3.699 -20.613 1.00 97.75 100 GLY A O 1
ATOM 635 N N . ALA A 1 101 ? 21.401 2.728 -22.003 1.00 98.38 101 ALA A N 1
ATOM 636 C CA . ALA A 1 101 ? 22.024 1.835 -21.028 1.00 98.38 101 ALA A CA 1
ATOM 637 C C . ALA A 1 101 ? 21.036 0.875 -20.332 1.00 98.38 101 ALA A C 1
ATOM 639 O O . ALA A 1 101 ? 21.263 0.485 -19.188 1.00 98.38 101 ALA A O 1
ATOM 640 N N . ASN A 1 102 ? 19.925 0.515 -20.983 1.00 98.56 102 ASN A N 1
ATOM 641 C CA . ASN A 1 102 ? 18.971 -0.437 -20.419 1.00 98.56 102 ASN A CA 1
ATOM 642 C C . ASN A 1 102 ? 19.403 -1.883 -20.707 1.00 98.56 102 ASN A C 1
ATOM 644 O O . ASN A 1 102 ? 19.945 -2.173 -21.768 1.00 98.56 102 ASN A O 1
ATOM 648 N N . THR A 1 103 ? 19.149 -2.796 -19.773 1.00 98.56 103 THR A N 1
ATOM 649 C CA . THR A 1 103 ? 19.360 -4.242 -19.921 1.00 98.56 103 THR A CA 1
ATOM 650 C C . THR A 1 103 ? 18.042 -4.973 -19.654 1.00 98.56 103 THR A C 1
ATOM 652 O O . THR A 1 103 ? 17.492 -4.843 -18.567 1.00 98.56 103 THR A O 1
ATOM 655 N N . GLY A 1 104 ? 17.548 -5.761 -20.604 1.00 98.06 104 GLY A N 1
ATOM 656 C CA . GLY A 1 104 ? 16.211 -6.362 -20.620 1.00 98.06 104 GLY A CA 1
ATOM 657 C C . GLY A 1 104 ? 15.252 -5.619 -21.559 1.00 98.06 104 GLY A C 1
ATOM 658 O O . GLY A 1 104 ? 15.695 -4.844 -22.405 1.00 98.06 104 GLY A O 1
ATOM 659 N N . ASP A 1 105 ? 13.946 -5.861 -21.428 1.00 98.25 105 ASP A N 1
ATOM 660 C CA . ASP A 1 105 ? 12.971 -5.508 -22.470 1.00 98.25 105 ASP A CA 1
ATOM 661 C C . ASP A 1 105 ? 11.975 -4.419 -22.046 1.00 98.25 105 ASP A C 1
ATOM 663 O O . ASP A 1 105 ? 11.493 -4.384 -20.911 1.00 98.25 105 ASP A O 1
ATOM 667 N N . GLY A 1 106 ? 11.589 -3.556 -22.987 1.00 98.25 106 GLY A N 1
ATOM 668 C CA . GLY A 1 106 ? 10.462 -2.633 -22.822 1.00 98.25 106 GLY A CA 1
ATOM 669 C C . GLY A 1 106 ? 10.675 -1.531 -21.781 1.00 98.25 106 GLY A C 1
ATOM 670 O O . GLY A 1 106 ? 9.703 -1.033 -21.215 1.00 98.25 106 GLY A O 1
ATOM 671 N N . ASN A 1 107 ? 11.920 -1.164 -21.476 1.00 98.56 107 ASN A N 1
ATOM 672 C CA . ASN A 1 107 ? 12.210 -0.109 -20.509 1.00 98.56 107 ASN A CA 1
ATOM 673 C C . ASN A 1 107 ? 12.155 1.278 -21.163 1.00 98.56 107 ASN A C 1
ATOM 675 O O . ASN A 1 107 ? 12.685 1.481 -22.254 1.00 98.56 107 ASN A O 1
ATOM 679 N N . TRP A 1 108 ? 11.589 2.261 -20.463 1.00 98.56 108 TRP A N 1
ATOM 680 C CA . TRP A 1 108 ? 11.610 3.668 -20.854 1.00 98.56 108 TRP A CA 1
ATOM 681 C C . TRP A 1 108 ? 12.436 4.486 -19.859 1.00 98.56 108 TRP A C 1
ATOM 683 O O . TRP A 1 108 ? 11.989 4.810 -18.763 1.00 98.56 108 TRP A O 1
ATOM 693 N N . GLY A 1 109 ? 13.631 4.893 -20.269 1.00 97.94 109 GLY A N 1
ATOM 694 C CA . GLY A 1 109 ? 14.501 5.814 -19.551 1.00 97.94 109 GLY A CA 1
ATOM 695 C C . GLY A 1 109 ? 15.950 5.348 -19.578 1.00 97.94 109 GLY A C 1
ATOM 696 O O . GLY A 1 109 ? 16.429 4.901 -20.620 1.00 97.94 109 GLY A O 1
ATOM 697 N N . TRP A 1 110 ? 16.666 5.502 -18.465 1.00 98.12 110 TRP A N 1
ATOM 698 C CA . TRP A 1 110 ? 18.118 5.315 -18.438 1.00 98.12 110 TRP A CA 1
ATOM 699 C C . TRP A 1 110 ? 18.577 4.312 -17.389 1.00 98.12 110 TRP A C 1
ATOM 701 O O . TRP A 1 110 ? 18.210 4.424 -16.223 1.00 98.12 110 TRP A O 1
ATOM 711 N N . GLY A 1 111 ? 19.449 3.382 -17.777 1.00 98.00 111 GLY A N 1
ATOM 712 C CA . GLY A 1 111 ? 20.134 2.498 -16.833 1.00 98.00 111 GLY A CA 1
ATOM 713 C C . GLY A 1 111 ? 19.225 1.485 -16.137 1.00 98.00 111 GLY A C 1
ATOM 714 O O . GLY A 1 111 ? 19.548 1.059 -15.031 1.00 98.00 111 GLY A O 1
ATOM 715 N N . ASN A 1 112 ? 18.070 1.139 -16.712 1.00 98.50 112 ASN A N 1
ATOM 716 C CA . ASN A 1 112 ? 17.174 0.158 -16.102 1.00 98.50 112 ASN A CA 1
ATOM 717 C C . ASN A 1 112 ? 17.648 -1.272 -16.395 1.00 98.50 112 ASN A C 1
ATOM 719 O O . ASN A 1 112 ? 18.126 -1.560 -17.487 1.00 98.50 112 ASN A O 1
ATOM 723 N N . THR A 1 113 ? 17.483 -2.177 -15.434 1.00 98.44 113 THR A N 1
ATOM 724 C CA . THR A 1 113 ? 17.767 -3.611 -15.568 1.00 98.44 113 THR A CA 1
ATOM 725 C C . THR A 1 113 ? 16.490 -4.416 -15.314 1.00 98.44 113 THR A C 1
ATOM 727 O O . THR A 1 113 ? 15.851 -4.242 -14.283 1.00 98.44 113 THR A O 1
ATOM 730 N N . GLY A 1 114 ? 16.116 -5.321 -16.216 1.00 97.69 114 GLY A N 1
ATOM 731 C CA . GLY A 1 114 ? 14.866 -6.083 -16.168 1.00 97.69 114 GLY A CA 1
ATOM 732 C C . GLY A 1 114 ? 13.840 -5.587 -17.192 1.00 97.69 114 GLY A C 1
ATOM 733 O O . GLY A 1 114 ? 14.219 -5.210 -18.298 1.00 97.69 114 GLY A O 1
ATOM 734 N N . GLY A 1 115 ? 12.545 -5.638 -16.864 1.00 97.81 115 GLY A N 1
ATOM 735 C CA . GLY A 1 115 ? 11.468 -5.476 -17.850 1.00 97.81 115 GLY A CA 1
ATOM 736 C C . GLY A 1 115 ? 10.452 -4.381 -17.529 1.00 97.81 115 GLY A C 1
ATOM 737 O O . GLY A 1 115 ? 9.977 -4.286 -16.402 1.00 97.81 115 GLY A O 1
ATOM 738 N N . GLY A 1 116 ? 10.048 -3.589 -18.523 1.00 98.25 116 GLY A N 1
ATOM 739 C CA . GLY A 1 116 ? 8.900 -2.680 -18.397 1.00 98.25 116 GLY A CA 1
ATOM 740 C C . GLY A 1 116 ? 9.068 -1.547 -17.379 1.00 98.25 116 GLY A C 1
ATOM 741 O O . GLY A 1 116 ? 8.074 -1.046 -16.856 1.00 98.25 116 GLY A O 1
ATOM 742 N N . ASN A 1 117 ? 10.301 -1.164 -17.039 1.00 98.56 117 ASN A N 1
ATOM 743 C CA . ASN A 1 117 ? 10.549 -0.087 -16.083 1.00 98.56 117 ASN A CA 1
ATOM 744 C C . ASN A 1 117 ? 10.459 1.284 -16.762 1.00 98.56 117 ASN A C 1
ATOM 746 O O . ASN A 1 117 ? 10.964 1.466 -17.868 1.00 98.56 117 ASN A O 1
ATOM 750 N N . ILE A 1 118 ? 9.885 2.272 -16.078 1.00 98.56 118 ILE A N 1
ATOM 751 C CA . ILE A 1 118 ? 9.809 3.664 -16.527 1.00 98.56 118 ILE A CA 1
ATOM 752 C C . ILE A 1 118 ? 10.586 4.540 -15.543 1.00 98.56 118 ILE A C 1
ATOM 754 O O . ILE A 1 118 ? 10.220 4.670 -14.378 1.00 98.56 118 ILE A O 1
ATOM 758 N N . GLY A 1 119 ? 11.652 5.177 -16.014 1.00 97.69 119 GLY A N 1
ATOM 759 C CA . GLY A 1 119 ? 12.491 6.073 -15.229 1.00 97.69 119 GLY A CA 1
ATOM 760 C C . GLY A 1 119 ? 13.966 5.682 -15.266 1.00 97.69 119 GLY A C 1
ATOM 761 O O . GLY A 1 119 ? 14.489 5.341 -16.326 1.00 97.69 119 GLY A O 1
ATOM 762 N N . TRP A 1 120 ? 14.670 5.834 -14.145 1.00 98.00 120 TRP A N 1
ATOM 763 C CA . TRP A 1 120 ? 16.134 5.795 -14.124 1.00 98.00 120 TRP A CA 1
ATOM 764 C C . TRP A 1 120 ? 16.662 4.796 -13.102 1.00 98.00 120 TRP A C 1
ATOM 766 O O . TRP A 1 120 ? 16.311 4.873 -11.927 1.00 98.00 120 TRP A O 1
ATOM 776 N N . GLY A 1 121 ? 17.570 3.916 -13.520 1.00 97.44 121 GLY A N 1
ATOM 777 C CA . GLY A 1 121 ? 18.313 3.042 -12.614 1.00 97.44 121 GLY A CA 1
ATOM 778 C C . GLY A 1 121 ? 17.454 2.021 -11.868 1.00 97.44 121 GLY A C 1
ATOM 779 O O . GLY A 1 121 ? 17.837 1.612 -10.777 1.00 97.44 121 GLY A O 1
ATOM 780 N N . ASN A 1 122 ? 16.276 1.660 -12.383 1.00 98.12 122 ASN A N 1
ATOM 781 C CA . ASN A 1 122 ? 15.428 0.661 -11.735 1.00 98.12 122 ASN A CA 1
ATOM 782 C C . ASN A 1 122 ? 15.907 -0.755 -12.071 1.00 98.12 122 ASN A C 1
ATOM 784 O O . ASN A 1 122 ? 16.269 -1.026 -13.213 1.00 98.12 122 ASN A O 1
ATOM 788 N N . THR A 1 123 ? 15.837 -1.663 -11.103 1.00 98.06 123 THR A N 1
ATOM 789 C CA . THR A 1 123 ? 16.170 -3.082 -11.255 1.00 98.06 123 THR A CA 1
ATOM 790 C C . THR A 1 123 ? 14.950 -3.939 -10.925 1.00 98.06 123 THR A C 1
ATOM 792 O O . THR A 1 123 ? 14.424 -3.866 -9.818 1.00 98.06 123 THR A O 1
ATOM 795 N N . GLY A 1 124 ? 14.526 -4.789 -11.859 1.00 97.62 124 GLY A N 1
ATOM 796 C CA . GLY A 1 124 ? 13.373 -5.681 -11.726 1.00 97.62 124 GLY A CA 1
ATOM 797 C C . GLY A 1 124 ? 12.297 -5.386 -12.770 1.00 97.62 124 GLY A C 1
ATOM 798 O O . GLY A 1 124 ? 12.633 -5.127 -13.927 1.00 97.62 124 GLY A O 1
ATOM 799 N N . VAL A 1 125 ? 11.014 -5.480 -12.406 1.00 98.19 125 VAL A N 1
ATOM 800 C CA . VAL A 1 125 ? 9.913 -5.444 -13.388 1.00 98.19 125 VAL A CA 1
ATOM 801 C C . VAL A 1 125 ? 8.866 -4.384 -13.061 1.00 98.19 125 VAL A C 1
ATOM 803 O O . VAL A 1 125 ? 8.342 -4.340 -11.953 1.00 98.19 125 VAL A O 1
ATOM 806 N N . GLY A 1 126 ? 8.492 -3.565 -14.043 1.00 98.00 126 GLY A N 1
ATOM 807 C CA . GLY A 1 126 ? 7.325 -2.684 -13.939 1.00 98.00 126 GLY A CA 1
ATOM 808 C C . GLY A 1 126 ? 7.456 -1.565 -12.903 1.00 98.00 126 GLY A C 1
ATOM 809 O O . GLY A 1 126 ? 6.450 -1.136 -12.343 1.00 98.00 126 GLY A O 1
ATOM 810 N N . ASN A 1 127 ? 8.675 -1.111 -12.602 1.00 97.94 127 ASN A N 1
ATOM 811 C CA . ASN A 1 127 ? 8.887 -0.009 -11.664 1.00 97.94 127 ASN A CA 1
ATOM 812 C C . ASN A 1 127 ? 8.714 1.354 -12.350 1.00 97.94 127 ASN A C 1
ATOM 814 O O . ASN A 1 127 ? 9.163 1.541 -13.479 1.00 97.94 127 ASN A O 1
ATOM 818 N N . PHE A 1 128 ? 8.147 2.331 -11.642 1.00 98.00 128 PHE A N 1
ATOM 819 C CA . PHE A 1 128 ? 8.052 3.728 -12.057 1.00 98.00 128 PHE A CA 1
ATOM 820 C C . PHE A 1 128 ? 8.853 4.631 -11.106 1.00 98.00 128 PHE A C 1
ATOM 822 O O . PHE A 1 128 ? 8.539 4.736 -9.921 1.00 98.00 128 PHE A O 1
ATOM 829 N N . GLY A 1 129 ? 9.868 5.326 -11.621 1.00 96.81 129 GLY A N 1
ATOM 830 C CA . GLY A 1 129 ? 10.650 6.314 -10.874 1.00 96.81 129 GLY A CA 1
ATOM 831 C C . GLY A 1 129 ? 12.157 6.059 -10.903 1.00 96.81 129 GLY A C 1
ATOM 832 O O . GLY A 1 129 ? 12.715 5.801 -11.968 1.00 96.81 129 GLY A O 1
ATOM 833 N N . PHE A 1 130 ? 12.837 6.203 -9.764 1.00 96.50 130 PHE A N 1
ATOM 834 C CA . PHE A 1 130 ? 14.302 6.278 -9.709 1.00 96.50 130 PHE A CA 1
ATOM 835 C C . PHE A 1 130 ? 14.895 5.244 -8.752 1.00 96.50 130 PHE A C 1
ATOM 837 O O . PHE A 1 130 ? 14.592 5.281 -7.567 1.00 96.50 130 PHE A O 1
ATOM 844 N N . GLY A 1 131 ? 15.801 4.383 -9.211 1.00 95.50 131 GLY A N 1
ATOM 845 C CA . GLY A 1 131 ? 16.602 3.530 -8.328 1.00 95.50 131 GLY A CA 1
ATOM 846 C C . GLY A 1 131 ? 15.806 2.487 -7.540 1.00 95.50 131 GLY A C 1
ATOM 847 O O . GLY A 1 131 ? 16.231 2.115 -6.448 1.00 95.50 131 GLY A O 1
ATOM 848 N N . ASN A 1 132 ? 14.637 2.061 -8.026 1.00 95.81 132 ASN A N 1
ATOM 849 C CA . ASN A 1 132 ? 13.826 1.057 -7.337 1.00 95.81 132 ASN A CA 1
ATOM 850 C C . ASN A 1 132 ? 14.337 -0.359 -7.634 1.00 95.81 132 ASN A C 1
ATOM 852 O O . ASN A 1 132 ? 14.697 -0.658 -8.769 1.00 95.81 132 ASN A O 1
ATOM 856 N N . GLN A 1 133 ? 14.333 -1.233 -6.631 1.00 95.12 133 GLN A N 1
ATOM 857 C CA . GLN A 1 133 ? 14.716 -2.641 -6.722 1.00 95.12 133 GLN A CA 1
ATOM 858 C C . GLN A 1 133 ? 13.521 -3.535 -6.374 1.00 95.12 133 GLN A C 1
ATOM 860 O O . GLN A 1 133 ? 12.978 -3.417 -5.278 1.00 95.12 133 GLN A O 1
ATOM 865 N N . GLY A 1 134 ? 13.151 -4.442 -7.280 1.00 93.94 134 GLY A N 1
ATOM 866 C CA . GLY A 1 134 ? 12.008 -5.354 -7.151 1.00 93.94 134 GLY A CA 1
ATOM 867 C C . GLY A 1 134 ? 10.959 -5.115 -8.237 1.00 93.94 134 GLY A C 1
ATOM 868 O O . GLY A 1 134 ? 11.306 -4.724 -9.353 1.00 93.94 134 GLY A O 1
ATOM 869 N N . SER A 1 135 ? 9.688 -5.375 -7.945 1.00 95.94 135 SER A N 1
ATOM 870 C CA . SER A 1 135 ? 8.612 -5.368 -8.941 1.00 95.94 135 SER A CA 1
ATOM 871 C C . SER A 1 135 ? 7.471 -4.422 -8.578 1.00 95.94 135 SER A C 1
ATOM 873 O O . SER A 1 135 ? 6.994 -4.427 -7.449 1.00 95.94 135 SER A O 1
ATOM 875 N N . GLY A 1 136 ? 6.979 -3.644 -9.543 1.00 95.88 136 GLY A N 1
ATOM 876 C CA . GLY A 1 136 ? 5.766 -2.834 -9.384 1.00 95.88 136 GLY A CA 1
ATOM 877 C C . GLY A 1 136 ? 5.888 -1.657 -8.410 1.00 95.88 136 GLY A C 1
ATOM 878 O O . GLY A 1 136 ? 4.876 -1.219 -7.864 1.00 95.88 136 GLY A O 1
ATOM 879 N N . ASN A 1 137 ? 7.098 -1.154 -8.152 1.00 95.12 137 ASN A N 1
ATOM 880 C CA . ASN A 1 137 ? 7.301 -0.022 -7.246 1.00 95.12 137 ASN A CA 1
ATOM 881 C C . ASN A 1 137 ? 7.046 1.323 -7.936 1.00 95.12 137 ASN A C 1
ATOM 883 O O . ASN A 1 137 ? 7.409 1.503 -9.096 1.00 95.12 137 ASN A O 1
ATOM 887 N N . ILE A 1 138 ? 6.507 2.303 -7.207 1.00 95.62 138 ILE A N 1
ATOM 888 C CA . ILE A 1 138 ? 6.306 3.683 -7.675 1.00 95.62 138 ILE A CA 1
ATOM 889 C C . ILE A 1 138 ? 6.996 4.640 -6.700 1.00 95.62 138 ILE A C 1
ATOM 891 O O . ILE A 1 138 ? 6.491 4.901 -5.606 1.00 95.62 138 ILE A O 1
ATOM 895 N N . GLY A 1 139 ? 8.155 5.182 -7.071 1.00 93.75 139 GLY A N 1
ATOM 896 C CA . GLY A 1 139 ? 8.910 6.018 -6.142 1.00 93.75 139 GLY A CA 1
ATOM 897 C C . GLY A 1 139 ? 10.389 6.194 -6.441 1.00 93.75 139 GLY A C 1
ATOM 898 O O . GLY A 1 139 ? 10.837 6.089 -7.583 1.00 93.75 139 GLY A O 1
ATOM 899 N N . ILE A 1 140 ? 11.148 6.499 -5.391 1.00 93.56 140 ILE A N 1
ATOM 900 C CA . ILE A 1 1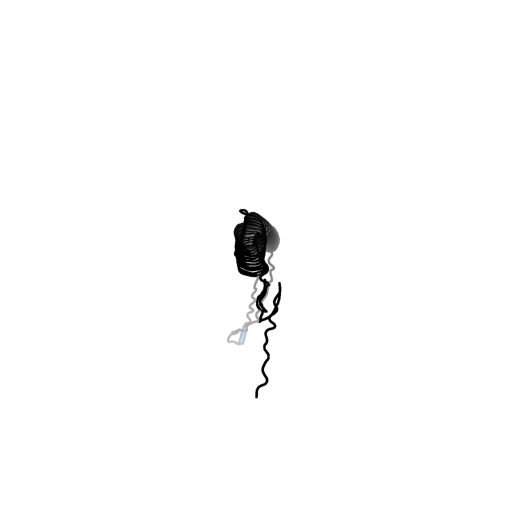40 ? 12.596 6.719 -5.459 1.00 93.56 140 ILE A CA 1
ATOM 901 C C . ILE A 1 140 ? 13.286 5.802 -4.457 1.00 93.56 140 ILE A C 1
ATOM 903 O O . ILE A 1 140 ? 13.005 5.935 -3.279 1.00 93.56 140 ILE A O 1
ATOM 907 N N . GLY A 1 141 ? 14.224 4.952 -4.870 1.00 91.94 141 GLY A N 1
ATOM 908 C CA . GLY A 1 141 ? 15.109 4.190 -3.981 1.00 91.94 141 GLY A CA 1
ATOM 909 C C . GLY A 1 141 ? 14.436 3.057 -3.201 1.00 91.94 141 GLY A C 1
ATOM 910 O O . GLY A 1 141 ? 14.931 2.674 -2.141 1.00 91.94 141 GLY A O 1
ATOM 911 N N . LEU A 1 142 ? 13.285 2.560 -3.658 1.00 91.00 142 LEU A N 1
ATOM 912 C CA . LEU A 1 142 ? 12.535 1.504 -2.971 1.00 91.00 142 LEU A CA 1
ATOM 913 C C . LEU A 1 142 ? 13.232 0.141 -3.119 1.00 91.00 142 LEU A C 1
ATOM 915 O O . LEU A 1 142 ? 13.883 -0.119 -4.127 1.00 91.00 142 LEU A O 1
ATOM 919 N N . SER A 1 143 ? 13.091 -0.734 -2.119 1.00 91.19 143 SER A N 1
ATOM 920 C CA . SER A 1 143 ? 13.626 -2.104 -2.139 1.00 91.19 143 SER A CA 1
ATOM 921 C C . SER A 1 143 ? 12.562 -3.087 -1.660 1.00 91.19 143 SER A C 1
ATOM 923 O O . SER A 1 143 ? 12.231 -3.095 -0.474 1.00 91.19 143 SER A O 1
ATOM 925 N N . GLY A 1 144 ? 12.048 -3.914 -2.570 1.00 88.94 144 GLY A N 1
ATOM 926 C CA . GLY A 1 144 ? 10.950 -4.867 -2.372 1.00 88.94 144 GLY A CA 1
ATOM 927 C C . GLY A 1 144 ? 9.918 -4.751 -3.497 1.00 88.94 144 GLY A C 1
ATOM 928 O O . GLY A 1 144 ? 10.221 -4.180 -4.538 1.00 88.94 144 GLY A O 1
ATOM 929 N N . ASP A 1 145 ? 8.708 -5.275 -3.304 1.00 92.12 145 ASP A N 1
ATOM 930 C CA . ASP A 1 145 ? 7.681 -5.297 -4.357 1.00 92.12 145 ASP A CA 1
ATOM 931 C C . ASP A 1 145 ? 6.454 -4.447 -3.992 1.00 92.12 145 ASP A C 1
ATOM 933 O O . ASP A 1 145 ? 6.084 -4.344 -2.823 1.00 92.12 145 ASP A O 1
ATOM 937 N N . HIS A 1 146 ? 5.796 -3.876 -5.004 1.00 92.69 146 HIS A N 1
ATOM 938 C CA . HIS A 1 146 ? 4.533 -3.131 -4.927 1.00 92.69 146 HIS A CA 1
ATOM 939 C C . HIS A 1 146 ? 4.526 -1.966 -3.922 1.00 92.69 146 HIS A C 1
ATOM 941 O O . HIS A 1 146 ? 3.493 -1.656 -3.326 1.00 92.69 146 HIS A O 1
ATOM 947 N N . GLN A 1 147 ? 5.670 -1.317 -3.701 1.00 89.56 147 GLN A N 1
ATOM 948 C CA . GLN A 1 147 ? 5.773 -0.181 -2.785 1.00 89.56 147 GLN A CA 1
ATOM 949 C C . GLN A 1 147 ? 5.467 1.147 -3.476 1.00 89.56 147 GLN A C 1
ATOM 951 O O . GLN A 1 147 ? 5.768 1.338 -4.654 1.00 89.56 147 GLN A O 1
ATOM 956 N N . VAL A 1 148 ? 4.949 2.112 -2.713 1.00 90.69 148 VAL A N 1
ATOM 957 C CA . VAL A 1 148 ? 4.784 3.500 -3.166 1.00 90.69 148 VAL A CA 1
ATOM 958 C C . VAL A 1 148 ? 5.393 4.463 -2.147 1.00 90.69 148 VAL A C 1
ATOM 960 O O . VAL A 1 148 ? 4.936 4.509 -1.001 1.00 90.69 148 VAL A O 1
ATOM 963 N N . GLY A 1 149 ? 6.403 5.249 -2.546 1.00 87.88 149 GLY A N 1
ATOM 964 C CA . GLY A 1 149 ? 7.033 6.245 -1.665 1.00 87.88 149 GLY A CA 1
ATOM 965 C C . GLY A 1 149 ? 8.512 6.549 -1.942 1.00 87.88 149 GLY A C 1
ATOM 966 O O . GLY A 1 149 ? 8.956 6.592 -3.087 1.00 87.88 149 GLY A O 1
ATOM 967 N N . PHE A 1 150 ? 9.276 6.782 -0.871 1.00 85.81 150 PHE A N 1
ATOM 968 C CA . PHE A 1 150 ? 10.715 7.060 -0.916 1.00 85.81 150 PHE A CA 1
ATOM 969 C C . PHE A 1 150 ? 11.517 5.990 -0.161 1.00 85.81 150 PHE A C 1
ATOM 971 O O . PHE A 1 150 ? 11.087 5.440 0.855 1.00 85.81 150 PHE A O 1
ATOM 978 N N . GLY A 1 151 ? 12.699 5.710 -0.688 1.00 79.88 151 GLY A N 1
ATOM 979 C CA . GLY A 1 151 ? 13.623 4.664 -0.299 1.00 79.88 151 GLY A CA 1
ATOM 980 C C . GLY A 1 151 ? 14.184 4.864 1.092 1.00 79.88 151 GLY A C 1
ATOM 981 O O . GLY A 1 151 ? 14.400 5.988 1.538 1.00 79.88 151 GLY A O 1
ATOM 982 N N . GLY A 1 152 ? 14.402 3.753 1.791 1.00 77.38 152 GLY A N 1
ATOM 983 C CA . GLY A 1 152 ? 14.853 3.752 3.182 1.00 77.38 152 GLY A CA 1
ATOM 984 C C . GLY A 1 152 ? 13.768 4.119 4.194 1.00 77.38 152 GLY A C 1
ATOM 985 O O . GLY A 1 152 ? 14.014 4.019 5.394 1.00 77.38 152 GLY A O 1
ATOM 986 N N . TRP A 1 153 ? 12.576 4.522 3.745 1.00 81.06 153 TRP A N 1
ATOM 987 C CA . TRP A 1 153 ? 11.451 4.792 4.634 1.00 81.06 153 TRP A CA 1
ATOM 988 C C . TRP A 1 153 ? 10.437 3.652 4.639 1.00 81.06 153 TRP A C 1
ATOM 990 O O . TRP A 1 153 ? 9.755 3.511 5.631 1.00 81.06 153 TRP A O 1
ATOM 1000 N N . ASN A 1 154 ? 10.351 2.782 3.633 1.00 85.38 154 ASN A N 1
ATOM 1001 C CA . ASN A 1 154 ? 9.546 1.559 3.747 1.00 85.38 154 ASN A CA 1
ATOM 1002 C C . ASN A 1 154 ? 10.425 0.304 3.652 1.00 85.38 154 ASN A C 1
ATOM 1004 O O . ASN A 1 154 ? 11.397 0.286 2.897 1.00 85.38 154 ASN A O 1
ATOM 1008 N N . SER A 1 155 ? 10.078 -0.744 4.403 1.00 86.12 155 SER A N 1
ATOM 1009 C CA . SER A 1 155 ? 10.707 -2.070 4.326 1.00 86.12 155 SER A CA 1
ATOM 1010 C C . SER A 1 155 ? 9.659 -3.182 4.283 1.00 86.12 155 SER A C 1
ATOM 1012 O O . SER A 1 155 ? 8.675 -3.120 5.011 1.00 86.12 155 SER A O 1
ATOM 1014 N N . GLY A 1 156 ? 9.885 -4.220 3.476 1.00 86.19 156 GLY A N 1
ATOM 1015 C CA . GLY A 1 156 ? 8.917 -5.300 3.230 1.00 86.19 156 GLY A CA 1
ATOM 1016 C C . GLY A 1 156 ? 8.168 -5.109 1.906 1.00 86.19 156 GLY A C 1
ATOM 1017 O O . GLY A 1 156 ? 8.741 -4.555 0.968 1.00 86.19 156 GLY A O 1
ATOM 1018 N N . SER A 1 157 ? 6.927 -5.584 1.789 1.00 88.75 157 SER A N 1
ATOM 1019 C CA . SER A 1 157 ? 6.180 -5.608 0.519 1.00 88.75 157 SER A CA 1
ATOM 1020 C C . SER A 1 157 ? 4.883 -4.795 0.572 1.00 88.75 157 SER A C 1
ATOM 1022 O O . SER A 1 157 ? 4.257 -4.675 1.616 1.00 88.75 157 SER A O 1
ATOM 1024 N N . GLY A 1 158 ? 4.441 -4.217 -0.545 1.00 89.25 158 GLY A N 1
ATOM 1025 C CA . GLY A 1 158 ? 3.090 -3.652 -0.678 1.00 89.25 158 GLY A CA 1
ATOM 1026 C C . GLY A 1 158 ? 2.781 -2.430 0.195 1.00 89.25 158 GLY A C 1
ATOM 1027 O O . GLY A 1 158 ? 1.612 -2.105 0.397 1.00 89.25 158 GLY A O 1
ATOM 1028 N N . ASN A 1 159 ? 3.793 -1.775 0.767 1.00 91.75 159 ASN A N 1
ATOM 1029 C CA . ASN A 1 159 ? 3.584 -0.633 1.655 1.00 91.75 159 ASN A CA 1
ATOM 1030 C C . ASN A 1 159 ? 3.347 0.662 0.862 1.00 91.75 159 ASN A C 1
ATOM 1032 O O . ASN A 1 159 ? 4.091 0.985 -0.067 1.00 91.75 159 ASN A O 1
ATOM 1036 N N . VAL A 1 160 ? 2.361 1.449 1.291 1.00 91.38 160 VAL A N 1
ATOM 1037 C CA . VAL A 1 160 ? 2.020 2.762 0.727 1.00 91.38 160 VAL A CA 1
ATOM 1038 C C . VAL A 1 160 ? 2.174 3.831 1.806 1.00 91.38 160 VAL A C 1
ATOM 1040 O O . VAL A 1 160 ? 1.491 3.795 2.828 1.00 91.38 160 VAL A O 1
ATOM 1043 N N . GLY A 1 161 ? 3.045 4.814 1.575 1.00 89.88 161 GLY A N 1
ATOM 1044 C CA . GLY A 1 161 ? 3.305 5.911 2.513 1.00 89.88 161 GLY A CA 1
ATOM 1045 C C . GLY A 1 161 ? 4.767 5.963 2.948 1.00 89.88 161 GLY A C 1
ATOM 1046 O O . GLY A 1 161 ? 5.643 5.762 2.111 1.00 89.88 161 GLY A O 1
ATOM 1047 N N . LEU A 1 162 ? 5.051 6.271 4.219 1.00 89.44 162 LEU A N 1
ATOM 1048 C CA . LEU A 1 162 ? 6.428 6.418 4.723 1.00 89.44 162 LEU A CA 1
ATOM 1049 C C . LEU A 1 162 ? 6.615 5.748 6.088 1.00 89.44 162 LEU A C 1
ATOM 1051 O O . LEU A 1 162 ? 5.713 5.740 6.917 1.00 89.44 162 LEU A O 1
ATOM 1055 N N . PHE A 1 163 ? 7.825 5.287 6.376 1.00 91.88 163 PHE A N 1
ATOM 1056 C CA . PHE A 1 163 ? 8.208 4.681 7.659 1.00 91.88 163 PHE A CA 1
ATOM 1057 C C . PHE A 1 163 ? 7.471 3.375 7.987 1.00 91.88 163 PHE A C 1
ATOM 1059 O O . PHE A 1 163 ? 7.410 2.993 9.151 1.00 91.88 163 PHE A O 1
ATOM 1066 N N . ASN A 1 164 ? 6.919 2.674 6.990 1.00 92.94 164 ASN A N 1
ATOM 1067 C CA . ASN A 1 164 ? 6.225 1.406 7.215 1.00 92.94 164 ASN A CA 1
ATOM 1068 C C . ASN A 1 164 ? 7.176 0.201 7.117 1.00 92.94 164 ASN A C 1
ATOM 1070 O O . ASN A 1 164 ? 8.044 0.153 6.248 1.00 92.94 164 ASN A O 1
ATOM 1074 N N . SER A 1 165 ? 6.972 -0.804 7.967 1.00 93.75 165 SER A N 1
ATOM 1075 C CA . SER A 1 165 ? 7.711 -2.068 7.963 1.00 93.75 165 SER A CA 1
ATOM 1076 C C . SER A 1 165 ? 6.771 -3.275 7.922 1.00 93.75 165 SER A C 1
ATOM 1078 O O . SER A 1 165 ? 5.754 -3.300 8.611 1.00 93.75 165 SER A O 1
ATOM 1080 N N . GLY A 1 166 ? 7.122 -4.296 7.143 1.00 92.75 166 GLY A N 1
ATOM 1081 C CA . GLY A 1 166 ? 6.305 -5.491 6.929 1.00 92.75 166 GLY A CA 1
ATOM 1082 C C . GLY A 1 166 ? 5.491 -5.388 5.642 1.00 92.75 166 GLY A C 1
ATOM 1083 O O . GLY A 1 166 ? 5.998 -4.862 4.654 1.00 92.75 166 GLY A O 1
ATOM 1084 N N . ASP A 1 167 ? 4.256 -5.884 5.635 1.00 95.31 167 ASP A N 1
ATOM 1085 C CA . ASP A 1 167 ? 3.520 -6.163 4.397 1.00 95.31 167 ASP A CA 1
ATOM 1086 C C . ASP A 1 167 ? 2.180 -5.426 4.295 1.00 95.31 167 ASP A C 1
ATOM 1088 O O . ASP A 1 167 ? 1.322 -5.550 5.165 1.00 95.31 167 ASP A O 1
ATOM 1092 N N . GLY A 1 168 ? 1.938 -4.718 3.194 1.00 95.38 168 GLY A N 1
ATOM 1093 C CA . GLY A 1 168 ? 0.614 -4.186 2.856 1.00 95.38 168 GLY A CA 1
ATOM 1094 C C . GLY A 1 168 ? 0.118 -3.065 3.772 1.00 95.38 168 GLY A C 1
ATOM 1095 O O . GLY A 1 168 ? -1.092 -2.896 3.924 1.00 95.38 168 GLY A O 1
ATOM 1096 N N . ASN A 1 169 ? 1.012 -2.327 4.433 1.00 96.69 169 ASN A N 1
ATOM 1097 C CA . ASN A 1 169 ? 0.614 -1.233 5.315 1.00 96.69 169 ASN A CA 1
ATOM 1098 C C . ASN A 1 169 ? 0.370 0.060 4.528 1.00 96.69 169 ASN A C 1
ATOM 1100 O O . ASN A 1 169 ? 1.139 0.408 3.633 1.00 96.69 169 ASN A O 1
ATOM 1104 N N . ILE A 1 170 ? -0.659 0.816 4.911 1.00 96.69 170 ILE A N 1
ATOM 1105 C CA . ILE A 1 170 ? -1.013 2.100 4.302 1.00 96.69 170 ILE A CA 1
ATOM 1106 C C . ILE A 1 170 ? -0.959 3.197 5.368 1.00 96.69 170 ILE A C 1
ATOM 1108 O O . ILE A 1 170 ? -1.682 3.150 6.362 1.00 96.69 170 ILE A O 1
ATOM 1112 N N . GLY A 1 171 ? -0.133 4.218 5.143 1.00 95.19 171 GLY A N 1
ATOM 1113 C CA . GLY A 1 171 ? -0.005 5.386 6.013 1.00 95.19 171 GLY A CA 1
ATOM 1114 C C . GLY A 1 171 ? 1.422 5.587 6.514 1.00 95.19 171 GLY A C 1
ATOM 1115 O O . GLY A 1 171 ? 2.354 5.595 5.710 1.00 95.19 171 GLY A O 1
ATOM 1116 N N . PHE A 1 172 ? 1.597 5.796 7.821 1.00 95.06 172 PHE A N 1
ATOM 1117 C CA . PHE A 1 172 ? 2.888 6.188 8.390 1.00 95.06 172 PHE A CA 1
ATOM 1118 C C . PHE A 1 172 ? 3.302 5.349 9.595 1.00 95.06 172 PHE A C 1
ATOM 1120 O O . PHE A 1 172 ? 2.484 5.098 10.474 1.00 95.06 172 PHE A O 1
ATOM 1127 N N . PHE A 1 173 ? 4.587 5.007 9.702 1.00 96.44 173 PHE A N 1
ATOM 1128 C CA . PHE A 1 173 ? 5.165 4.366 10.897 1.00 96.44 173 PHE A CA 1
ATOM 1129 C C . PHE A 1 173 ? 4.526 3.022 11.295 1.00 96.44 173 PHE A C 1
ATOM 1131 O O . PHE A 1 173 ? 4.670 2.595 12.440 1.00 96.44 173 PHE A O 1
ATOM 1138 N N . ASN A 1 174 ? 3.788 2.356 10.402 1.00 97.25 174 ASN A N 1
ATOM 1139 C CA . ASN A 1 174 ? 3.145 1.088 10.740 1.00 97.25 174 ASN A CA 1
ATOM 1140 C C . ASN A 1 174 ? 4.146 -0.072 10.678 1.00 97.25 174 ASN A C 1
ATOM 1142 O O . ASN A 1 174 ? 5.054 -0.070 9.852 1.00 97.25 174 ASN A O 1
ATOM 1146 N N . SER A 1 175 ? 3.958 -1.086 11.519 1.00 97.62 175 SER A N 1
ATOM 1147 C CA . SER A 1 175 ? 4.769 -2.302 11.552 1.00 97.62 175 SER A CA 1
ATOM 1148 C C . SER A 1 175 ? 3.891 -3.554 11.540 1.00 97.62 175 SER A C 1
ATOM 1150 O O . SER A 1 175 ? 2.887 -3.627 12.250 1.00 97.62 175 SER A O 1
ATOM 1152 N N . GLY A 1 176 ? 4.281 -4.563 10.765 1.00 96.81 176 GLY A N 1
ATOM 1153 C CA . GLY A 1 176 ? 3.551 -5.821 10.621 1.00 96.81 176 GLY A CA 1
ATOM 1154 C C . GLY A 1 176 ? 2.751 -5.865 9.322 1.00 96.81 176 GLY A C 1
ATOM 1155 O O . GLY A 1 176 ? 3.309 -5.554 8.275 1.00 96.81 176 GLY A O 1
ATOM 1156 N N . SER A 1 177 ? 1.485 -6.292 9.350 1.00 97.88 177 SER A N 1
ATOM 1157 C CA . SER A 1 177 ? 0.735 -6.615 8.125 1.00 97.88 177 SER A CA 1
ATOM 1158 C C . SER A 1 177 ? -0.625 -5.925 8.007 1.00 97.88 177 SER A C 1
ATOM 1160 O O . SER A 1 177 ? -1.440 -5.984 8.924 1.00 97.88 177 SER A O 1
ATOM 1162 N N . GLY A 1 178 ? -0.915 -5.315 6.859 1.00 97.75 178 GLY A N 1
ATOM 1163 C CA . GLY A 1 178 ? -2.258 -4.845 6.510 1.00 97.75 178 GLY A CA 1
ATOM 1164 C C . GLY A 1 178 ? -2.801 -3.734 7.410 1.00 97.75 178 GLY A C 1
ATOM 1165 O O . GLY A 1 178 ? -4.016 -3.616 7.562 1.00 97.75 178 GLY A O 1
ATOM 1166 N N . ASN A 1 179 ? -1.936 -2.954 8.064 1.00 98.31 179 ASN A N 1
ATOM 1167 C CA . ASN A 1 179 ? -2.383 -1.860 8.923 1.00 98.31 179 ASN A CA 1
ATOM 1168 C C . ASN A 1 179 ? -2.717 -0.609 8.097 1.00 98.31 179 ASN A C 1
ATOM 1170 O O . ASN A 1 179 ? -1.997 -0.267 7.160 1.00 98.31 179 ASN A O 1
ATOM 1174 N N . PHE A 1 180 ? -3.763 0.117 8.492 1.00 98.38 180 PHE A N 1
ATOM 1175 C CA . PHE A 1 180 ? -4.165 1.386 7.888 1.00 98.38 180 PHE A CA 1
ATOM 1176 C C . PHE A 1 180 ? -4.121 2.517 8.922 1.00 98.38 180 PHE A C 1
ATOM 1178 O O . PHE A 1 180 ? -4.859 2.508 9.907 1.00 98.38 180 PHE A O 1
ATOM 1185 N N . GLY A 1 181 ? -3.291 3.532 8.695 1.00 97.69 181 GLY A N 1
ATOM 1186 C CA . GLY A 1 181 ? -3.209 4.718 9.547 1.00 97.69 181 GLY A CA 1
ATOM 1187 C C . GLY A 1 181 ? -1.794 5.005 10.033 1.00 97.69 181 GLY A C 1
ATOM 1188 O O . GLY A 1 181 ? -0.868 5.047 9.225 1.00 97.69 181 GLY A O 1
ATOM 1189 N N . ILE A 1 182 ? -1.627 5.284 11.327 1.00 98.25 182 ILE A N 1
ATOM 1190 C CA . ILE A 1 182 ? -0.372 5.816 11.875 1.00 98.25 182 ILE A CA 1
ATOM 1191 C C . ILE A 1 182 ? 0.115 4.977 13.055 1.00 98.25 182 ILE A C 1
ATOM 1193 O O . ILE A 1 182 ? -0.620 4.782 14.017 1.00 98.25 182 ILE A O 1
ATOM 1197 N N . ALA A 1 183 ? 1.384 4.573 13.031 1.00 98.19 183 ALA A N 1
ATOM 1198 C CA . ALA A 1 183 ? 2.085 3.945 14.151 1.00 98.19 183 ALA A CA 1
ATOM 1199 C C . ALA A 1 183 ? 1.419 2.668 14.697 1.00 98.19 183 ALA A C 1
ATOM 1201 O O . ALA A 1 183 ? 1.597 2.331 15.867 1.00 98.19 183 ALA A O 1
ATOM 1202 N N . ASN A 1 184 ? 0.636 1.958 13.881 1.00 98.38 184 ASN A N 1
ATOM 1203 C CA . ASN A 1 184 ? 0.049 0.692 14.305 1.00 98.38 184 ASN A CA 1
ATOM 1204 C C . ASN A 1 184 ? 1.088 -0.434 14.238 1.00 98.38 184 ASN A C 1
ATOM 1206 O O . ASN A 1 184 ? 1.926 -0.456 13.340 1.00 98.38 184 ASN A O 1
ATOM 1210 N N . SER A 1 185 ? 1.010 -1.390 15.160 1.00 98.25 185 SER A N 1
ATOM 1211 C CA . SER A 1 185 ? 1.883 -2.562 15.226 1.00 98.25 185 SER A CA 1
ATOM 1212 C C . SER A 1 185 ? 1.063 -3.849 15.274 1.00 98.25 185 SER A C 1
ATOM 1214 O O . SER A 1 185 ? 0.072 -3.936 15.998 1.00 98.25 185 SER A O 1
ATOM 1216 N N . GLY A 1 186 ? 1.476 -4.873 14.534 1.00 97.88 186 GLY A N 1
ATOM 1217 C CA . GLY A 1 186 ? 0.757 -6.143 14.438 1.00 97.88 186 GLY A CA 1
ATOM 1218 C C . GLY A 1 186 ? 0.012 -6.248 13.115 1.00 97.88 186 GLY A C 1
ATOM 1219 O O . GLY A 1 186 ? 0.618 -6.036 12.065 1.00 97.88 186 GLY A O 1
ATOM 1220 N N . SER A 1 187 ? -1.269 -6.616 13.125 1.00 98.38 187 SER A N 1
ATOM 1221 C CA . SER A 1 187 ? -1.986 -6.909 11.883 1.00 98.38 187 SER A CA 1
ATOM 1222 C C . SER A 1 187 ? -3.399 -6.343 11.812 1.00 98.38 187 SER A C 1
ATOM 1224 O O . SER A 1 187 ? -4.158 -6.407 12.777 1.00 98.38 187 SER A O 1
ATOM 1226 N N . PHE A 1 188 ? -3.769 -5.845 10.631 1.00 98.44 188 PHE A N 1
ATOM 1227 C CA . PHE A 1 188 ? -5.120 -5.381 10.291 1.00 98.44 188 PHE A CA 1
ATOM 1228 C C . PHE A 1 188 ? -5.684 -4.313 11.234 1.00 98.44 188 PHE A C 1
ATOM 1230 O O . PHE A 1 188 ? -6.898 -4.208 11.412 1.00 98.44 188 PHE A O 1
ATOM 1237 N N . ASN A 1 189 ? -4.818 -3.522 11.866 1.00 98.44 189 ASN A N 1
ATOM 1238 C CA . ASN A 1 189 ? -5.268 -2.428 12.710 1.00 98.44 189 ASN A CA 1
ATOM 1239 C C . ASN A 1 189 ? -5.592 -1.197 11.861 1.00 98.44 189 ASN A C 1
ATOM 1241 O O . ASN A 1 189 ? -4.877 -0.885 10.910 1.00 98.44 189 ASN A O 1
ATOM 1245 N N . THR A 1 190 ? -6.640 -0.471 12.240 1.00 98.62 190 THR A N 1
ATOM 1246 C CA . THR A 1 190 ? -7.065 0.767 11.580 1.00 98.62 190 THR A CA 1
ATOM 1247 C C . THR A 1 190 ? -7.099 1.922 12.577 1.00 98.62 190 THR A C 1
ATOM 1249 O O . THR A 1 190 ? -7.780 1.852 13.597 1.00 98.62 190 THR A O 1
ATOM 1252 N N . GLY A 1 191 ? -6.403 3.018 12.283 1.00 98.12 191 GLY A N 1
ATOM 1253 C CA . GLY A 1 191 ? -6.366 4.213 13.130 1.00 98.12 191 GLY A CA 1
ATOM 1254 C C . GLY A 1 191 ? -4.957 4.545 13.610 1.00 98.12 191 GLY A C 1
ATOM 1255 O O . GLY A 1 191 ? -4.034 4.575 12.796 1.00 98.12 191 GLY A O 1
ATOM 1256 N N . ILE A 1 192 ? -4.782 4.855 14.896 1.00 98.50 192 ILE A N 1
ATOM 1257 C CA . ILE A 1 192 ? -3.518 5.387 15.424 1.00 98.50 192 ILE A CA 1
ATOM 1258 C C . ILE A 1 192 ? -3.009 4.560 16.601 1.00 98.50 192 ILE A C 1
ATOM 1260 O O . ILE A 1 192 ? -3.719 4.375 17.588 1.00 98.50 192 ILE A O 1
ATOM 1264 N N . ALA A 1 193 ? -1.741 4.159 16.533 1.00 98.38 193 ALA A N 1
ATOM 1265 C CA . ALA A 1 193 ? -0.998 3.565 17.640 1.00 98.38 193 ALA A CA 1
ATOM 1266 C C . ALA A 1 193 ? -1.680 2.340 18.270 1.00 98.38 193 ALA A C 1
ATOM 1268 O O . ALA A 1 193 ? -1.548 2.100 19.470 1.00 98.38 193 ALA A O 1
ATOM 1269 N N . ASN A 1 194 ? -2.423 1.566 17.477 1.00 98.38 194 ASN A N 1
ATOM 1270 C CA . ASN A 1 194 ? -2.972 0.302 17.945 1.00 98.38 194 ASN A CA 1
ATOM 1271 C C . ASN A 1 194 ? -1.913 -0.804 17.855 1.00 98.38 194 ASN A C 1
ATOM 1273 O O . ASN A 1 194 ? -1.132 -0.843 16.905 1.00 98.38 194 ASN A O 1
ATOM 1277 N N . ALA A 1 195 ? -1.914 -1.723 18.815 1.00 98.44 195 ALA A N 1
ATOM 1278 C CA . ALA A 1 195 ? -1.027 -2.875 18.873 1.00 98.44 195 ALA A CA 1
ATOM 1279 C C . ALA A 1 195 ? -1.832 -4.184 18.898 1.00 98.44 195 ALA A C 1
ATOM 1281 O O . ALA A 1 195 ? -2.787 -4.320 19.656 1.00 98.44 195 ALA A O 1
ATOM 1282 N N . GLY A 1 196 ? -1.426 -5.181 18.116 1.00 98.00 196 GLY A N 1
ATOM 1283 C CA . GLY A 1 196 ? -2.068 -6.498 18.082 1.00 98.00 196 GLY A CA 1
ATOM 1284 C C . GLY A 1 196 ? -2.857 -6.731 16.797 1.00 98.00 196 GLY A C 1
ATOM 1285 O O . GLY A 1 196 ? -2.356 -6.413 15.722 1.00 98.00 196 GLY A O 1
ATOM 1286 N N . LEU A 1 197 ? -4.045 -7.332 16.882 1.00 98.56 197 LEU A N 1
ATOM 1287 C CA . LEU A 1 197 ? -4.808 -7.816 15.729 1.00 98.56 197 LEU A CA 1
ATOM 1288 C C . LEU A 1 197 ? -6.178 -7.131 15.623 1.00 98.56 197 LEU A C 1
ATOM 1290 O O . LEU A 1 197 ? -6.948 -7.118 16.581 1.00 98.56 197 LEU A O 1
ATOM 1294 N N . THR A 1 198 ? -6.514 -6.630 14.432 1.00 98.25 198 THR A N 1
ATOM 1295 C CA . THR A 1 198 ? -7.859 -6.147 14.050 1.00 98.25 198 THR A CA 1
ATOM 1296 C C . THR A 1 198 ? -8.445 -5.053 14.950 1.00 98.25 198 THR A C 1
ATOM 1298 O O . THR A 1 198 ? -9.661 -4.957 15.099 1.00 98.25 198 THR A O 1
ATOM 1301 N N . ASN A 1 199 ? -7.614 -4.225 15.584 1.00 98.44 199 ASN A N 1
ATOM 1302 C CA . ASN A 1 199 ? -8.118 -3.130 16.410 1.00 98.44 199 ASN A CA 1
ATOM 1303 C C . ASN A 1 199 ? -8.470 -1.905 15.557 1.00 98.44 199 ASN A C 1
ATOM 1305 O O . ASN A 1 199 ? -7.779 -1.596 14.587 1.00 98.44 199 ASN A O 1
ATOM 1309 N N . THR A 1 200 ? -9.511 -1.171 15.947 1.00 98.50 200 THR A N 1
ATOM 1310 C CA . THR A 1 200 ? -9.934 0.069 15.284 1.00 98.50 200 THR A CA 1
ATOM 1311 C C . THR A 1 200 ? -9.997 1.236 16.269 1.00 98.50 200 THR A C 1
ATOM 1313 O O . THR A 1 200 ? -10.573 1.118 17.346 1.00 98.50 200 THR A O 1
ATOM 1316 N N . GLY A 1 201 ? -9.445 2.388 15.894 1.00 98.19 201 GLY A N 1
ATOM 1317 C CA . GLY A 1 201 ? -9.453 3.609 16.706 1.00 98.19 201 GLY A CA 1
ATOM 1318 C C . GLY A 1 201 ? -8.057 3.986 17.195 1.00 98.19 201 GLY A C 1
ATOM 1319 O O . GLY A 1 201 ? -7.135 4.055 16.381 1.00 98.19 201 GLY A O 1
ATOM 1320 N N . TRP A 1 202 ? -7.889 4.268 18.489 1.00 98.25 202 TRP A N 1
ATOM 1321 C CA . TRP A 1 202 ? -6.654 4.854 19.025 1.00 98.25 202 TRP A CA 1
ATOM 1322 C C . TRP A 1 202 ? -6.095 4.090 20.220 1.00 98.25 202 TRP A C 1
ATOM 1324 O O . TRP A 1 202 ? -6.798 3.875 21.201 1.00 98.25 202 TRP A O 1
ATOM 1334 N N . PHE A 1 203 ? -4.801 3.774 20.204 1.00 98.19 203 PHE A N 1
ATOM 1335 C CA . PHE A 1 203 ? -4.086 3.236 21.369 1.00 98.19 203 PHE A CA 1
ATOM 1336 C C . PHE A 1 203 ? -4.680 1.940 21.944 1.00 98.19 203 PHE A C 1
ATOM 1338 O O . PHE A 1 203 ? -4.525 1.663 23.133 1.00 98.19 203 PHE A O 1
ATOM 1345 N N . ASN A 1 204 ? -5.391 1.150 21.137 1.00 98.25 204 ASN A N 1
ATOM 1346 C CA . ASN A 1 204 ? -5.895 -0.141 21.591 1.00 98.25 204 ASN A CA 1
ATOM 1347 C C . ASN A 1 204 ? -4.791 -1.200 21.517 1.00 98.25 204 ASN A C 1
ATOM 1349 O O . ASN A 1 204 ? -4.018 -1.217 20.564 1.00 98.25 204 ASN A O 1
ATOM 1353 N N . SER A 1 205 ? -4.746 -2.108 22.487 1.00 98.44 205 SER A N 1
ATOM 1354 C CA . SER A 1 205 ? -3.799 -3.220 22.546 1.00 98.44 205 SER A CA 1
ATOM 1355 C C . SER A 1 205 ? -4.527 -4.557 22.673 1.00 98.44 205 SER A C 1
ATOM 1357 O O . SER A 1 205 ? -5.380 -4.726 23.543 1.00 98.44 205 SER A O 1
ATOM 1359 N N . GLY A 1 206 ? -4.173 -5.528 21.834 1.00 98.00 206 GLY A N 1
ATOM 1360 C CA . GLY A 1 206 ? -4.717 -6.885 21.858 1.00 98.00 206 GLY A CA 1
ATOM 1361 C C . GLY A 1 206 ? -5.539 -7.210 20.614 1.00 98.00 206 GLY A C 1
ATOM 1362 O O . GLY A 1 206 ? -5.063 -6.993 19.503 1.00 98.00 206 GLY A O 1
ATOM 1363 N N . LEU A 1 207 ? -6.730 -7.785 20.779 1.00 98.62 207 LEU A N 1
ATOM 1364 C CA . LEU A 1 207 ? -7.521 -8.366 19.692 1.00 98.62 207 LEU A CA 1
ATOM 1365 C C . LEU A 1 207 ? -8.871 -7.667 19.522 1.00 98.62 207 LEU A C 1
ATOM 1367 O O . LEU A 1 207 ? -9.675 -7.647 20.445 1.00 98.62 207 LEU A O 1
ATOM 1371 N N . ALA A 1 208 ? -9.166 -7.204 18.311 1.00 98.44 208 ALA A N 1
ATOM 1372 C CA . ALA A 1 208 ? -10.507 -6.795 17.885 1.00 98.44 208 ALA A CA 1
ATOM 1373 C C . ALA A 1 208 ? -11.177 -5.756 18.803 1.00 98.44 208 ALA A C 1
ATOM 1375 O O . ALA A 1 208 ? -12.392 -5.775 19.002 1.00 98.44 208 ALA A O 1
ATOM 1376 N N . ASN A 1 209 ? -10.389 -4.854 19.387 1.00 98.31 209 ASN A N 1
ATOM 1377 C CA . ASN A 1 209 ? -10.924 -3.759 20.180 1.00 98.31 209 ASN A CA 1
ATOM 1378 C C . ASN A 1 209 ? -11.310 -2.583 19.280 1.00 98.31 209 ASN A C 1
ATOM 1380 O O . ASN A 1 209 ? -10.629 -2.286 18.297 1.00 98.31 209 ASN A O 1
ATOM 1384 N N . THR A 1 210 ? -12.367 -1.870 19.652 1.00 98.38 210 THR A N 1
ATOM 1385 C CA . THR A 1 210 ? -12.833 -0.664 18.966 1.00 98.38 210 THR A CA 1
ATOM 1386 C C . THR A 1 210 ? -12.978 0.504 19.937 1.00 98.38 210 THR A C 1
ATOM 1388 O O . THR A 1 210 ? -13.475 0.346 21.052 1.00 98.38 210 THR A O 1
ATOM 1391 N N . GLY A 1 211 ? -12.536 1.690 19.520 1.00 98.06 211 GLY A N 1
ATOM 1392 C CA . GLY A 1 211 ? -12.572 2.917 20.317 1.00 98.06 211 GLY A CA 1
ATOM 1393 C C . GLY A 1 211 ? -11.177 3.343 20.762 1.00 98.06 211 GLY A C 1
ATOM 1394 O O . GLY A 1 211 ? -10.294 3.464 19.913 1.00 98.06 211 GLY A O 1
ATOM 1395 N N . TRP A 1 212 ? -10.958 3.618 22.050 1.00 98.38 212 TRP A N 1
ATOM 1396 C CA . TRP A 1 212 ? -9.674 4.146 22.522 1.00 98.38 212 TRP A CA 1
ATOM 1397 C C . TRP A 1 212 ? -9.130 3.493 23.793 1.00 98.38 212 TRP A C 1
ATOM 1399 O O . TRP A 1 212 ? -9.850 3.270 24.762 1.00 98.38 212 TRP A O 1
ATOM 1409 N N . GLY A 1 213 ? -7.818 3.259 23.828 1.00 97.88 213 GLY A N 1
ATOM 1410 C CA . GLY A 1 213 ? -7.103 2.863 25.043 1.00 97.88 213 GLY A CA 1
ATOM 1411 C C . GLY A 1 213 ? -7.571 1.543 25.659 1.00 97.88 213 GLY A C 1
ATOM 1412 O O . GLY A 1 213 ? -7.389 1.344 26.858 1.00 97.88 213 GLY A O 1
ATOM 1413 N N . ASN A 1 214 ? -8.219 0.668 24.887 1.00 98.44 214 ASN A N 1
ATOM 1414 C CA . ASN A 1 214 ? -8.644 -0.637 25.384 1.00 98.44 214 ASN A CA 1
ATOM 1415 C C . ASN A 1 214 ? -7.467 -1.621 25.383 1.00 98.44 214 ASN A C 1
ATOM 1417 O O . ASN A 1 214 ? -6.652 -1.608 24.462 1.00 98.44 214 ASN A O 1
ATOM 1421 N N . ALA A 1 215 ? -7.407 -2.505 26.375 1.00 98.44 215 ALA A N 1
ATOM 1422 C CA . ALA A 1 215 ? -6.406 -3.560 26.486 1.00 98.44 215 ALA A CA 1
ATOM 1423 C C . ALA A 1 215 ? -7.075 -4.934 26.638 1.00 98.44 215 ALA A C 1
ATOM 1425 O O . ALA A 1 215 ? -7.899 -5.135 27.525 1.00 98.44 215 ALA A O 1
ATOM 1426 N N . GLY A 1 216 ? -6.695 -5.902 25.806 1.00 97.88 216 GLY A N 1
ATOM 1427 C CA . GLY A 1 216 ? -7.251 -7.257 25.818 1.00 97.88 216 GLY A CA 1
ATOM 1428 C C . GLY A 1 216 ? -8.053 -7.552 24.555 1.00 97.88 216 GLY A C 1
ATOM 1429 O O . GLY A 1 216 ? -7.554 -7.286 23.463 1.00 97.88 216 GLY A O 1
ATOM 1430 N N . ALA A 1 217 ? 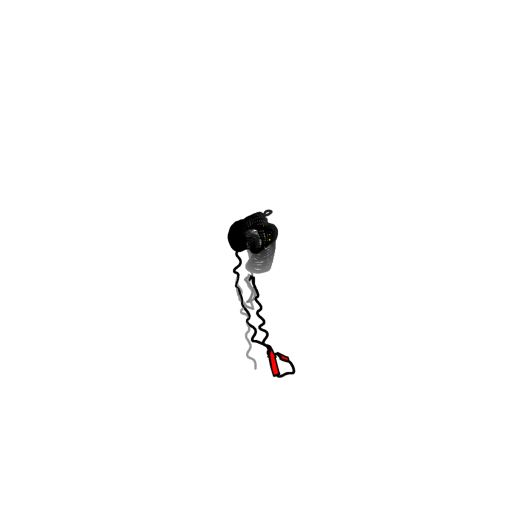-9.243 -8.144 24.662 1.00 98.44 217 ALA A N 1
ATOM 1431 C CA . ALA A 1 217 ? -9.953 -8.684 23.501 1.00 98.44 217 ALA A CA 1
ATOM 1432 C C . ALA A 1 217 ? -11.420 -8.242 23.394 1.00 98.44 217 ALA A C 1
ATOM 1434 O O . ALA A 1 217 ? -12.162 -8.296 24.367 1.00 98.44 217 ALA A O 1
ATOM 1435 N N . TYR A 1 218 ? -11.871 -7.898 22.188 1.00 98.50 218 TYR A N 1
ATOM 1436 C CA . TYR A 1 218 ? -13.282 -7.638 21.873 1.00 98.50 218 TYR A CA 1
ATOM 1437 C C . TYR A 1 218 ? -13.934 -6.549 22.736 1.00 98.50 218 TYR A C 1
ATOM 1439 O O . TYR A 1 218 ? -15.126 -6.613 23.033 1.00 98.50 218 TYR A O 1
ATOM 1447 N N . ASN A 1 219 ? -13.162 -5.548 23.163 1.00 98.25 219 ASN A N 1
ATOM 1448 C CA . ASN A 1 219 ? -13.707 -4.427 23.915 1.00 98.25 219 ASN A CA 1
ATOM 1449 C C . ASN A 1 219 ? -14.186 -3.315 22.977 1.00 98.25 219 ASN A C 1
ATOM 1451 O O . ASN A 1 219 ? -13.533 -3.010 21.980 1.00 98.25 219 ASN A O 1
ATOM 1455 N N . SER A 1 220 ? -15.293 -2.668 23.330 1.00 98.31 220 SER A N 1
ATOM 1456 C CA . SER A 1 220 ? -15.857 -1.538 22.593 1.00 98.31 220 SER A CA 1
ATOM 1457 C C . SER A 1 220 ? -16.009 -0.314 23.491 1.00 98.31 220 SER A C 1
ATOM 1459 O O . SER A 1 220 ? -16.639 -0.388 24.543 1.00 98.31 220 SER A O 1
ATOM 1461 N N . GLY A 1 221 ? -15.474 0.827 23.061 1.00 97.88 221 GLY A N 1
ATOM 1462 C CA . GLY A 1 221 ? -15.519 2.095 23.789 1.00 97.88 221 GLY A CA 1
ATOM 1463 C C . GLY A 1 221 ? -14.142 2.511 24.305 1.00 97.88 221 GLY A C 1
ATOM 1464 O O . GLY A 1 221 ? -13.211 2.600 23.510 1.00 97.88 221 GLY A O 1
ATOM 1465 N N . GLY A 1 222 ? -13.998 2.819 25.596 1.00 97.69 222 GLY A N 1
ATOM 1466 C CA . GLY A 1 222 ? -12.806 3.511 26.107 1.00 97.69 222 GLY A CA 1
ATOM 1467 C C . GLY A 1 222 ? -12.191 2.905 27.363 1.00 97.69 222 GLY A C 1
ATOM 1468 O O . GLY A 1 222 ? -12.907 2.696 28.331 1.00 97.69 222 GLY A O 1
ATOM 1469 N N . PHE A 1 223 ? -10.872 2.717 27.416 1.00 98.06 223 PHE A N 1
ATOM 1470 C CA . PHE A 1 223 ? -10.161 2.300 28.639 1.00 98.06 223 PHE A CA 1
ATOM 1471 C C . PHE A 1 223 ? -10.722 1.034 29.310 1.00 98.06 223 PHE A C 1
ATOM 1473 O O . PHE A 1 223 ? -10.731 0.918 30.536 1.00 98.06 223 PHE A O 1
ATOM 1480 N N . ASN A 1 224 ? -11.220 0.081 28.525 1.00 97.81 224 ASN A N 1
ATOM 1481 C CA . ASN A 1 224 ? -11.605 -1.222 29.054 1.00 97.81 224 ASN A CA 1
ATOM 1482 C C . ASN A 1 224 ? -10.387 -2.150 29.080 1.00 97.81 224 ASN A C 1
ATOM 1484 O O . ASN A 1 224 ? -9.611 -2.175 28.123 1.00 97.81 224 ASN A O 1
ATOM 1488 N N . ALA A 1 225 ? -10.230 -2.924 30.151 1.00 98.12 225 ALA A N 1
ATOM 1489 C CA . ALA A 1 225 ? -9.153 -3.900 30.291 1.00 98.12 225 ALA A CA 1
ATOM 1490 C C . ALA A 1 225 ? -9.752 -5.294 30.486 1.00 98.12 225 ALA A C 1
ATOM 1492 O O . ALA A 1 225 ? -10.631 -5.453 31.321 1.00 98.12 225 ALA A O 1
ATOM 1493 N N . GLY A 1 226 ? -9.273 -6.299 29.755 1.00 97.38 226 GLY A N 1
ATOM 1494 C CA . GLY A 1 226 ? -9.823 -7.657 29.782 1.00 97.38 226 GLY A CA 1
ATOM 1495 C C . GLY A 1 226 ? -10.591 -7.971 28.503 1.00 97.38 226 GLY A C 1
ATOM 1496 O O . GLY A 1 226 ? -10.081 -7.690 27.415 1.00 97.38 226 GLY A O 1
ATOM 1497 N N . ALA A 1 227 ? -11.767 -8.598 28.592 1.00 98.12 227 ALA A N 1
ATOM 1498 C CA . ALA A 1 227 ? -12.453 -9.082 27.390 1.00 98.12 227 ALA A CA 1
ATOM 1499 C C . ALA A 1 227 ? -13.961 -8.846 27.351 1.00 98.12 227 ALA A C 1
ATOM 1501 O O . ALA A 1 227 ? -14.637 -8.976 28.366 1.00 98.12 227 ALA A O 1
ATOM 1502 N N . TYR A 1 228 ? -14.486 -8.599 26.148 1.00 98.31 228 TYR A N 1
ATOM 1503 C CA . TYR A 1 228 ? -15.920 -8.455 25.870 1.00 98.31 228 TYR A CA 1
ATOM 1504 C C . TYR A 1 228 ? -16.606 -7.335 26.662 1.00 98.31 228 TYR A C 1
ATOM 1506 O O . TYR A 1 228 ? -17.793 -7.427 26.973 1.00 98.31 228 TYR A O 1
ATOM 1514 N N . ASN A 1 229 ? -15.876 -6.271 26.996 1.00 97.94 229 ASN A N 1
ATOM 1515 C CA . ASN A 1 229 ? -16.460 -5.129 27.687 1.00 97.94 229 ASN A CA 1
ATOM 1516 C C . ASN A 1 229 ? -17.009 -4.100 26.692 1.00 97.94 229 ASN A C 1
ATOM 1518 O O . ASN A 1 229 ? -16.365 -3.792 25.690 1.00 97.94 229 ASN A O 1
ATOM 1522 N N . THR A 1 230 ? -18.163 -3.511 26.994 1.00 98.00 230 THR A N 1
ATOM 1523 C CA . THR A 1 230 ? -18.763 -2.426 26.203 1.00 98.00 230 THR A CA 1
ATOM 1524 C C . THR A 1 230 ? -18.996 -1.193 27.071 1.00 98.00 230 THR A C 1
ATOM 1526 O O . THR A 1 230 ? -19.534 -1.293 28.168 1.00 98.00 230 THR A O 1
ATOM 1529 N N . GLY A 1 231 ? -18.627 -0.013 26.574 1.00 97.62 231 GLY A N 1
ATOM 1530 C CA . GLY A 1 231 ? -18.699 1.257 27.300 1.00 97.62 231 GLY A CA 1
ATOM 1531 C C . GLY A 1 231 ? -17.307 1.750 27.694 1.00 97.62 231 GLY A C 1
ATOM 1532 O O . GLY A 1 231 ? -16.381 1.645 26.887 1.00 97.62 231 GLY A O 1
ATOM 1533 N N . SER A 1 232 ? -17.124 2.325 28.886 1.00 97.94 232 SER A N 1
ATOM 1534 C CA . SER A 1 232 ? -15.796 2.833 29.267 1.00 97.94 232 SER A CA 1
ATOM 1535 C C . SER A 1 232 ? -15.375 2.538 30.696 1.00 97.94 232 SER A C 1
ATOM 1537 O O . SER A 1 232 ? -16.196 2.530 31.607 1.00 97.94 232 SER A O 1
ATOM 1539 N N . PHE A 1 233 ? -14.064 2.409 30.897 1.00 98.25 233 PHE A N 1
ATOM 1540 C CA . PHE A 1 233 ? -13.444 2.186 32.200 1.00 98.25 233 PHE A CA 1
ATOM 1541 C C . PHE A 1 233 ? -13.947 0.912 32.877 1.00 98.25 233 PHE A C 1
ATOM 1543 O O . PHE A 1 233 ? -14.212 0.923 34.076 1.00 98.25 233 PHE A O 1
ATOM 1550 N N . ASN A 1 234 ? -14.085 -0.180 32.121 1.00 97.62 234 ASN A N 1
ATOM 1551 C CA . ASN A 1 234 ? -14.467 -1.470 32.685 1.00 97.62 234 ASN A CA 1
ATOM 1552 C C . ASN A 1 234 ? -13.287 -2.464 32.686 1.00 97.62 234 ASN A C 1
ATOM 1554 O O . ASN A 1 234 ? -13.025 -3.098 31.659 1.00 97.62 234 ASN A O 1
ATOM 1558 N N . PRO A 1 235 ? -12.528 -2.587 33.791 1.00 97.31 235 PRO A N 1
ATOM 1559 C CA . PRO A 1 235 ? -11.600 -3.693 34.016 1.00 97.31 235 PRO A CA 1
ATOM 1560 C C . PRO A 1 235 ? -12.320 -5.004 34.363 1.00 97.31 235 PRO A C 1
ATOM 1562 O O . PRO A 1 235 ? -13.160 -5.029 35.258 1.00 97.31 235 PRO A O 1
ATOM 1565 N N . GLY A 1 236 ? -11.915 -6.099 33.722 1.00 96.19 236 GLY A N 1
ATOM 1566 C CA . GLY A 1 236 ? -12.470 -7.443 33.892 1.00 96.19 236 GLY A CA 1
ATOM 1567 C C . GLY A 1 236 ? -13.107 -7.958 32.604 1.00 96.19 236 GLY A C 1
ATOM 1568 O O . GLY A 1 236 ? -12.674 -7.605 31.501 1.00 96.19 236 GLY A O 1
ATOM 1569 N N . HIS A 1 237 ? -14.115 -8.813 32.721 1.00 97.38 237 HIS A N 1
ATOM 1570 C CA . HIS A 1 237 ? -14.727 -9.486 31.582 1.00 97.38 237 HIS A CA 1
ATOM 1571 C C . HIS A 1 237 ? -16.243 -9.294 31.516 1.00 97.38 237 HIS A C 1
ATOM 1573 O O . HIS A 1 237 ? -16.940 -9.340 32.524 1.00 97.38 237 HIS A O 1
ATOM 1579 N N . VAL A 1 238 ? -16.776 -9.165 30.297 1.00 98.19 238 VAL A N 1
ATOM 1580 C CA . VAL A 1 238 ? -18.226 -9.159 30.012 1.00 98.19 238 VAL A CA 1
ATOM 1581 C C . VAL A 1 238 ? -18.976 -8.030 30.740 1.00 98.19 238 VAL A C 1
ATOM 1583 O O . VAL A 1 238 ? -20.147 -8.159 31.091 1.00 98.19 238 VAL A O 1
ATOM 1586 N N . ASN A 1 239 ? -18.319 -6.895 30.981 1.00 97.75 239 ASN A N 1
ATOM 1587 C CA . ASN A 1 239 ? -18.968 -5.741 31.591 1.00 97.75 239 ASN A CA 1
ATOM 1588 C C . ASN A 1 239 ? -19.601 -4.828 30.540 1.00 97.75 239 ASN A C 1
ATOM 1590 O O . ASN A 1 239 ? -19.000 -4.530 29.509 1.00 97.75 239 ASN A O 1
ATOM 1594 N N . THR A 1 240 ? -20.789 -4.304 30.826 1.00 97.94 240 THR A N 1
ATOM 1595 C CA . THR A 1 240 ? -21.462 -3.308 29.988 1.00 97.94 240 THR A CA 1
ATOM 1596 C C . THR A 1 240 ? -21.766 -2.047 30.790 1.00 97.94 240 THR A C 1
ATOM 1598 O O . THR A 1 240 ? -22.370 -2.110 31.854 1.00 97.94 240 THR A O 1
ATOM 1601 N N . GLY A 1 241 ? -21.394 -0.879 30.268 1.00 97.62 241 GLY A N 1
ATOM 1602 C CA . GLY A 1 241 ? -21.642 0.423 30.889 1.00 97.62 241 GLY A CA 1
ATOM 1603 C C . GLY A 1 241 ? -20.351 1.130 31.289 1.00 97.62 241 GLY A C 1
ATOM 1604 O O . GLY A 1 241 ? -19.403 1.166 30.503 1.00 97.62 241 GLY A O 1
ATOM 1605 N N . TRP A 1 242 ? -20.313 1.739 32.474 1.00 98.00 242 TRP A N 1
ATOM 1606 C CA . TRP A 1 242 ? -19.184 2.574 32.886 1.00 98.00 242 TRP A CA 1
ATOM 1607 C C . TRP A 1 242 ? -18.645 2.231 34.266 1.00 98.00 242 TRP A C 1
ATOM 1609 O O . TRP A 1 242 ? -19.417 2.025 35.197 1.00 98.00 242 TRP A O 1
ATOM 1619 N N . PHE A 1 243 ? -17.322 2.284 34.420 1.00 97.94 243 PHE A N 1
ATOM 1620 C CA . PHE A 1 243 ? -16.641 2.146 35.713 1.00 97.94 243 PHE A CA 1
ATOM 1621 C C . PHE A 1 243 ? -16.926 0.823 36.439 1.00 97.94 243 PHE A C 1
ATOM 1623 O O . PHE A 1 243 ? -16.865 0.776 37.667 1.00 97.94 243 PHE A O 1
ATOM 1630 N N . ASN A 1 244 ? -17.259 -0.244 35.710 1.00 97.19 244 ASN A N 1
ATOM 1631 C CA . ASN A 1 244 ? -17.493 -1.545 36.322 1.00 97.19 244 ASN A CA 1
ATOM 1632 C C . ASN A 1 244 ? -16.178 -2.322 36.439 1.00 97.19 244 ASN A C 1
ATOM 1634 O O . ASN A 1 244 ? -15.545 -2.615 35.428 1.00 97.19 244 ASN A O 1
ATOM 1638 N N . THR A 1 245 ? -15.777 -2.666 37.660 1.00 95.81 245 THR A N 1
ATOM 1639 C CA . THR A 1 245 ? -14.657 -3.578 37.924 1.00 95.81 245 THR A CA 1
ATOM 1640 C C . THR A 1 245 ? -15.188 -4.959 38.300 1.00 95.81 245 THR A C 1
ATOM 1642 O O . THR A 1 245 ? -16.241 -5.052 38.919 1.00 95.81 245 THR A O 1
ATOM 1645 N N . GLY A 1 246 ? -14.447 -6.020 37.986 1.00 94.69 246 GLY A N 1
ATOM 1646 C CA . GLY A 1 246 ? -14.917 -7.399 38.179 1.00 94.69 246 GLY A CA 1
ATOM 1647 C C . GLY A 1 246 ? -15.556 -7.935 36.902 1.00 94.69 246 GLY A C 1
ATOM 1648 O O . GLY A 1 246 ? -15.281 -7.413 35.825 1.00 94.69 246 GLY A O 1
ATOM 1649 N N . ASP A 1 247 ? -16.397 -8.962 37.001 1.00 97.38 247 ASP A N 1
ATOM 1650 C CA . ASP A 1 247 ? -16.905 -9.686 35.835 1.00 97.38 247 ASP A CA 1
ATOM 1651 C C . ASP A 1 247 ? -18.437 -9.682 35.733 1.00 97.38 247 ASP A C 1
ATOM 1653 O O . ASP A 1 247 ? -19.166 -9.829 36.715 1.00 97.38 247 ASP A O 1
ATOM 1657 N N . THR A 1 248 ? -18.941 -9.630 34.497 1.00 97.75 248 THR A N 1
ATOM 1658 C CA . THR A 1 248 ? -20.369 -9.770 34.154 1.00 97.75 248 THR A CA 1
ATOM 1659 C C . THR A 1 248 ? -21.258 -8.700 34.801 1.00 97.75 248 THR A C 1
ATOM 1661 O O . THR A 1 248 ? -22.390 -8.967 35.203 1.00 97.75 248 THR A O 1
ATOM 1664 N N . ASN A 1 249 ? -20.764 -7.469 34.931 1.00 97.44 249 ASN A N 1
ATOM 1665 C CA . ASN A 1 249 ? -21.555 -6.369 35.472 1.00 97.44 249 ASN A CA 1
ATOM 1666 C C . ASN A 1 249 ? -22.202 -5.533 34.369 1.00 97.44 249 ASN A C 1
ATOM 1668 O O . ASN A 1 249 ? -21.575 -5.201 33.367 1.00 97.44 249 ASN A O 1
ATOM 1672 N N . THR A 1 250 ? -23.438 -5.102 34.588 1.00 97.88 250 THR A N 1
ATOM 1673 C CA . THR A 1 250 ? -24.140 -4.152 33.723 1.00 97.88 250 THR A CA 1
ATOM 1674 C C . THR A 1 250 ? -24.532 -2.905 34.508 1.00 97.88 250 THR A C 1
ATOM 1676 O O . THR A 1 250 ? -25.207 -2.996 35.531 1.00 97.88 250 THR A O 1
ATOM 1679 N N . GLY A 1 251 ? -24.155 -1.728 34.011 1.00 97.25 251 GLY A N 1
ATOM 1680 C CA . GLY A 1 251 ? -24.562 -0.430 34.547 1.00 97.25 251 GLY A CA 1
ATOM 1681 C C . GLY A 1 251 ? -23.385 0.468 34.922 1.00 97.25 251 GLY A C 1
ATOM 1682 O O . GLY A 1 251 ? -22.486 0.662 34.103 1.00 97.25 251 GLY A O 1
ATOM 1683 N N . LEU A 1 252 ? -23.420 1.089 36.104 1.00 98.19 252 LEU A N 1
ATOM 1684 C CA . LEU A 1 252 ? -22.486 2.156 36.485 1.00 98.19 252 LEU A CA 1
ATOM 1685 C C . LEU A 1 252 ? -21.801 1.876 37.825 1.00 98.19 252 LEU A C 1
ATOM 1687 O O . LEU A 1 252 ? -22.452 1.893 38.864 1.00 98.19 252 LEU A O 1
ATOM 1691 N N . GLY A 1 253 ? -20.476 1.758 37.828 1.00 96.81 253 GLY A N 1
ATOM 1692 C CA . GLY A 1 253 ? -19.698 1.772 39.066 1.00 96.81 253 GLY A CA 1
ATOM 1693 C C . GLY A 1 253 ? -19.899 0.536 39.942 1.00 96.81 253 GLY A C 1
ATOM 1694 O O . GLY A 1 253 ? -19.954 0.675 41.164 1.00 96.81 253 GLY A O 1
ATOM 1695 N N . ASN A 1 254 ? -20.068 -0.644 39.344 1.00 96.88 254 ASN A N 1
ATOM 1696 C CA . ASN A 1 254 ? -20.188 -1.899 40.087 1.00 96.88 254 ASN A CA 1
ATOM 1697 C C . ASN A 1 254 ? -18.810 -2.553 40.245 1.00 96.88 254 ASN A C 1
ATOM 1699 O O . ASN A 1 254 ? -18.093 -2.658 39.256 1.00 96.88 254 ASN A O 1
ATOM 1703 N N . SER A 1 255 ? -18.428 -2.980 41.454 1.00 95.31 255 SER A N 1
ATOM 1704 C CA . SER A 1 255 ? -17.089 -3.532 41.718 1.00 95.31 255 SER A CA 1
ATOM 1705 C C . SER A 1 255 ? -17.023 -5.031 42.013 1.00 95.31 255 SER A C 1
ATOM 1707 O O . SER A 1 255 ? -15.918 -5.573 42.057 1.00 95.31 255 SER A O 1
ATOM 1709 N N . GLY A 1 256 ? -18.165 -5.672 42.281 1.00 93.31 256 GLY A N 1
ATOM 1710 C CA . GLY A 1 256 ? -18.266 -7.127 42.448 1.00 93.31 256 GLY A CA 1
ATOM 1711 C C . GLY A 1 256 ? -18.518 -7.838 41.118 1.00 93.31 256 GLY A C 1
ATOM 1712 O O . GLY A 1 256 ? -18.184 -7.313 40.064 1.00 93.31 256 GLY A O 1
ATOM 1713 N N . ASN A 1 257 ? -19.138 -9.013 41.153 1.00 96.56 257 ASN A N 1
ATOM 1714 C CA . ASN A 1 257 ? -19.441 -9.824 39.973 1.00 96.56 257 ASN A CA 1
ATOM 1715 C C . ASN A 1 257 ? -20.946 -10.049 39.797 1.00 96.56 257 ASN A C 1
ATOM 1717 O O . ASN A 1 257 ? -21.684 -10.184 40.774 1.00 96.56 257 ASN A O 1
ATOM 1721 N N . ILE A 1 258 ? -21.387 -10.193 38.544 1.00 96.88 258 ILE A N 1
ATOM 1722 C CA . ILE A 1 258 ? -22.771 -10.557 38.189 1.00 96.88 258 ILE A CA 1
ATOM 1723 C C . ILE A 1 258 ? -23.772 -9.525 38.743 1.00 96.88 258 ILE A C 1
ATOM 1725 O O . ILE A 1 258 ? -24.821 -9.866 39.284 1.00 96.88 258 ILE A O 1
ATOM 1729 N N . ASN A 1 259 ? -23.443 -8.234 38.660 1.00 96.81 259 ASN A N 1
ATOM 1730 C CA . ASN A 1 259 ? -24.334 -7.176 39.134 1.00 96.81 259 ASN A CA 1
ATOM 1731 C C . ASN A 1 259 ? -25.028 -6.459 37.985 1.00 96.81 259 ASN A C 1
ATOM 1733 O O . ASN A 1 259 ? -24.408 -6.116 36.984 1.00 96.81 259 ASN A O 1
ATOM 1737 N N . THR A 1 260 ? -26.306 -6.142 38.164 1.00 97.25 260 THR A N 1
ATOM 1738 C CA . THR A 1 260 ? -27.029 -5.212 37.291 1.00 97.25 260 THR A CA 1
ATOM 1739 C C . THR A 1 260 ? -27.479 -4.002 38.097 1.00 97.25 260 THR A C 1
ATOM 1741 O O . THR A 1 260 ? -28.162 -4.147 39.105 1.00 97.25 260 THR A O 1
ATOM 1744 N N . GLY A 1 261 ? -27.117 -2.798 37.658 1.00 96.25 261 GLY A N 1
ATOM 1745 C CA . GLY A 1 261 ? -27.524 -1.543 38.289 1.00 96.25 261 GLY A CA 1
ATOM 1746 C C . GLY A 1 261 ? -26.352 -0.602 38.543 1.00 96.25 261 GLY A C 1
ATOM 1747 O O . GLY A 1 261 ? -25.470 -0.492 37.690 1.00 96.25 261 GLY A O 1
ATOM 1748 N N . ALA A 1 262 ? -26.348 0.132 39.658 1.00 97.69 262 ALA A N 1
ATOM 1749 C CA . ALA A 1 262 ? -25.293 1.118 39.899 1.00 97.69 262 ALA A CA 1
ATOM 1750 C C . ALA A 1 262 ? -24.805 1.214 41.345 1.00 97.69 262 ALA A C 1
ATOM 1752 O O . ALA A 1 262 ? -25.580 1.118 42.301 1.00 97.69 262 ALA A O 1
ATOM 1753 N N . PHE A 1 263 ? -23.509 1.499 41.478 1.00 97.12 263 PHE A N 1
ATOM 1754 C CA . PHE A 1 263 ? -22.798 1.668 42.743 1.00 9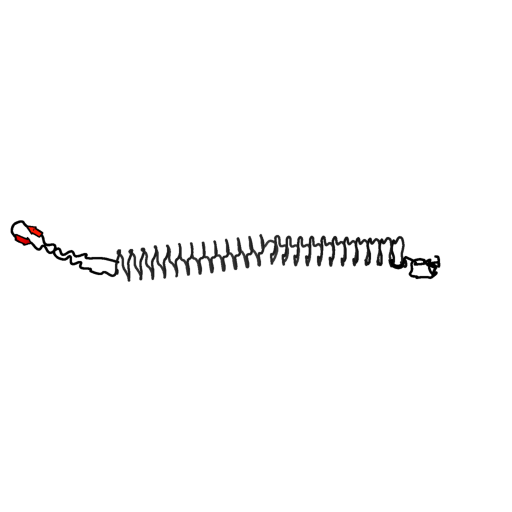7.12 263 PHE A CA 1
ATOM 1755 C C . PHE A 1 263 ? -22.897 0.434 43.652 1.00 97.12 263 PHE A C 1
ATOM 1757 O O . PHE A 1 263 ? -23.075 0.560 44.865 1.00 97.12 263 PHE A O 1
ATOM 1764 N N . VAL A 1 264 ? -22.819 -0.761 43.060 1.00 96.62 264 VAL A N 1
ATOM 1765 C CA . VAL A 1 264 ? -22.885 -2.043 43.771 1.00 96.62 264 VAL A CA 1
ATOM 1766 C C . VAL A 1 264 ? -21.485 -2.575 44.065 1.00 96.62 264 VAL A C 1
ATOM 1768 O O . VAL A 1 264 ? -20.676 -2.719 43.154 1.00 96.62 264 VAL A O 1
ATOM 1771 N N . SER A 1 265 ? -21.196 -2.927 45.319 1.00 95.69 265 SER A N 1
ATOM 1772 C CA . SER A 1 265 ? -19.886 -3.476 45.706 1.00 95.69 265 SER A CA 1
ATOM 1773 C C . SER A 1 265 ? -19.861 -4.983 45.968 1.00 95.69 265 SER A C 1
ATOM 1775 O O . SER A 1 265 ? -18.774 -5.547 46.044 1.00 95.69 265 SER A O 1
ATOM 1777 N N . GLY A 1 266 ? -21.020 -5.619 46.168 1.00 93.62 266 GLY A N 1
ATOM 1778 C CA . GLY A 1 266 ? -21.120 -7.068 46.385 1.00 93.62 266 GLY A CA 1
ATOM 1779 C C . GLY A 1 266 ? -21.404 -7.850 45.099 1.00 93.62 266 GLY A C 1
ATOM 1780 O O . GLY A 1 266 ? -21.311 -7.284 44.016 1.00 93.62 266 GLY A O 1
ATOM 1781 N N . ASP A 1 267 ? -21.786 -9.125 45.213 1.00 96.44 267 ASP A N 1
ATOM 1782 C CA . ASP A 1 267 ? -21.982 -10.031 44.065 1.00 96.44 267 ASP A CA 1
ATOM 1783 C C . ASP A 1 267 ? -23.452 -10.424 43.837 1.00 96.44 267 ASP A C 1
ATOM 1785 O O . ASP A 1 267 ? -24.239 -10.501 44.781 1.00 96.44 267 ASP A O 1
ATOM 1789 N N . MET A 1 268 ? -23.811 -10.777 42.599 1.00 96.25 268 MET A N 1
ATOM 1790 C CA . MET A 1 268 ? -25.134 -11.312 42.233 1.00 96.25 268 MET A CA 1
ATOM 1791 C C . MET A 1 268 ? -26.299 -10.391 42.630 1.00 96.25 268 MET A C 1
ATOM 1793 O O . MET A 1 268 ? -27.347 -10.860 43.075 1.00 96.25 268 MET A O 1
ATOM 1797 N N . ASN A 1 269 ? -26.120 -9.073 42.525 1.00 96.19 269 ASN A N 1
ATOM 1798 C CA . ASN A 1 269 ? -27.145 -8.109 42.919 1.00 96.19 269 ASN A CA 1
ATOM 1799 C C . ASN A 1 269 ? -27.857 -7.477 41.721 1.00 96.19 269 ASN A C 1
ATOM 1801 O O . ASN A 1 269 ? -27.284 -7.282 40.649 1.00 96.19 269 ASN A O 1
ATOM 1805 N N . ASN A 1 270 ? -29.089 -7.039 41.957 1.00 96.06 270 ASN A N 1
ATOM 1806 C CA . ASN A 1 270 ? -29.861 -6.223 41.033 1.00 96.06 270 ASN A CA 1
ATOM 1807 C C . ASN A 1 270 ? -30.361 -4.950 41.740 1.00 96.06 270 ASN A C 1
ATOM 1809 O O . ASN A 1 270 ? -31.085 -5.017 42.733 1.00 96.06 270 ASN A O 1
ATOM 1813 N N . GLY A 1 271 ? -29.965 -3.770 41.264 1.00 94.81 271 GLY A N 1
ATOM 1814 C CA . GLY A 1 271 ? -30.407 -2.479 41.797 1.00 94.81 271 GLY A CA 1
ATOM 1815 C C . GLY A 1 271 ? -29.269 -1.522 42.151 1.00 94.81 271 GLY A C 1
ATOM 1816 O O . GLY A 1 271 ? -28.251 -1.458 41.470 1.00 94.81 271 GLY A O 1
ATOM 1817 N N . PHE A 1 272 ? -29.463 -0.717 43.196 1.00 96.56 272 PHE A N 1
ATOM 1818 C CA . PHE A 1 272 ? -28.591 0.417 43.507 1.00 96.56 272 PHE A CA 1
ATOM 1819 C C . PHE A 1 272 ? -27.999 0.312 44.911 1.00 96.56 272 PHE A C 1
ATOM 1821 O O . PHE A 1 272 ? -28.705 -0.047 45.850 1.00 96.56 272 PHE A O 1
ATOM 1828 N N . PHE A 1 273 ? -26.728 0.696 45.064 1.00 96.12 273 PHE A N 1
ATOM 1829 C CA . PHE A 1 273 ? -26.051 0.844 46.364 1.00 96.12 273 PHE A CA 1
ATOM 1830 C C . PHE A 1 273 ? -25.972 -0.435 47.222 1.00 96.12 273 PHE A C 1
ATOM 1832 O O . PHE A 1 273 ? -25.781 -0.361 48.441 1.00 96.12 273 PHE A O 1
ATOM 1839 N N . TRP A 1 274 ? -26.102 -1.609 46.600 1.00 95.44 274 TRP A N 1
ATOM 1840 C CA . TRP A 1 274 ? -25.975 -2.896 47.276 1.00 95.44 274 TRP A CA 1
ATOM 1841 C C . TRP A 1 274 ? -24.527 -3.196 47.658 1.00 95.44 274 TRP A C 1
ATOM 1843 O O . TRP A 1 274 ? -23.589 -2.882 46.927 1.00 95.44 274 TRP A O 1
ATOM 1853 N N . ARG A 1 275 ? -24.344 -3.807 48.829 1.00 94.44 275 ARG A N 1
ATOM 1854 C CA . ARG A 1 275 ? -23.016 -4.137 49.377 1.00 94.44 275 ARG A CA 1
ATOM 1855 C C . ARG A 1 275 ? -22.848 -5.612 49.718 1.00 94.44 275 ARG A C 1
ATOM 1857 O O . ARG A 1 275 ? -21.719 -6.057 49.887 1.00 94.44 275 ARG A O 1
ATOM 1864 N N . GLY A 1 276 ? -23.955 -6.332 49.876 1.00 91.38 276 GLY A N 1
ATOM 1865 C CA . GLY A 1 276 ? -23.984 -7.762 50.155 1.00 91.38 276 GLY A CA 1
ATOM 1866 C C . GLY A 1 276 ? -24.114 -8.588 48.880 1.00 91.38 276 GLY A C 1
ATOM 1867 O O . GLY A 1 276 ? -23.942 -8.081 47.775 1.00 91.38 276 GLY A O 1
ATOM 1868 N N . THR A 1 277 ? -24.434 -9.864 49.050 1.00 94.31 277 THR A N 1
ATOM 1869 C CA . THR A 1 277 ? -24.607 -10.810 47.946 1.00 94.31 277 THR A CA 1
ATOM 1870 C C . THR A 1 277 ? -26.085 -11.135 47.754 1.00 94.31 277 THR A C 1
ATOM 1872 O O . THR A 1 277 ? -26.795 -11.323 48.744 1.00 94.31 277 THR A O 1
ATOM 1875 N N . GLY A 1 278 ? -26.550 -11.237 46.507 1.00 93.62 278 GLY A N 1
ATOM 1876 C CA . GLY A 1 278 ? -27.914 -11.685 46.203 1.00 93.62 278 GLY A CA 1
ATOM 1877 C C . GLY A 1 278 ? -29.015 -10.683 46.571 1.00 93.62 278 GLY A C 1
ATOM 1878 O O . GLY A 1 278 ? -30.118 -11.070 46.953 1.00 93.62 278 GLY A O 1
ATOM 1879 N N . GLN A 1 279 ? -28.732 -9.384 46.535 1.00 92.62 279 GLN A N 1
ATOM 1880 C CA . GLN A 1 279 ? -29.686 -8.337 46.897 1.00 92.62 279 GLN A CA 1
ATOM 1881 C C . GLN A 1 279 ? -30.494 -7.871 45.681 1.00 92.62 279 GLN A C 1
ATOM 1883 O O . GLN A 1 279 ? -29.974 -7.758 44.573 1.00 92.62 279 GLN A O 1
ATOM 1888 N N . GLY A 1 280 ? -31.779 -7.576 45.894 1.00 89.19 280 GLY A N 1
ATOM 1889 C CA . GLY A 1 280 ? -32.690 -7.143 44.827 1.00 89.19 280 GLY A CA 1
ATOM 1890 C C . GLY A 1 280 ? -33.100 -8.246 43.842 1.00 89.19 280 GLY A C 1
ATOM 1891 O O . GLY A 1 280 ? -33.588 -7.945 42.754 1.00 89.19 280 GLY A O 1
ATOM 1892 N N . LEU A 1 281 ? -32.923 -9.514 44.231 1.00 87.50 281 LEU A N 1
ATOM 1893 C CA . LEU A 1 281 ? -33.475 -10.675 43.531 1.00 87.50 281 LEU A CA 1
ATOM 1894 C C . LEU A 1 281 ? -35.007 -10.706 43.656 1.00 87.50 281 LEU A C 1
ATOM 1896 O O . LEU A 1 281 ? -35.571 -10.299 44.675 1.00 87.50 281 LEU A O 1
ATOM 1900 N N . LEU A 1 282 ? -35.682 -11.226 42.630 1.00 79.75 282 LEU A N 1
ATOM 1901 C CA . LEU A 1 282 ? -37.114 -11.514 42.693 1.00 79.75 282 LEU A CA 1
ATOM 1902 C C . LEU A 1 282 ? -37.319 -12.842 43.434 1.00 79.75 282 LEU A C 1
ATOM 1904 O O . LEU A 1 282 ? -36.765 -13.866 43.045 1.00 79.75 282 LEU A O 1
ATOM 1908 N N . GLY A 1 283 ? -38.110 -12.823 44.507 1.00 71.06 283 GLY A N 1
ATOM 1909 C CA . GLY A 1 283 ? -38.510 -14.025 45.240 1.00 71.06 283 GLY A CA 1
ATOM 1910 C C . GLY A 1 283 ? -39.915 -14.478 44.847 1.00 71.06 283 GLY A C 1
ATOM 1911 O O . GLY A 1 283 ? -40.797 -13.642 44.641 1.00 71.06 283 GLY A O 1
ATOM 1912 N N . ALA A 1 284 ? -40.129 -15.792 44.774 1.00 69.12 284 ALA A N 1
ATOM 1913 C CA . ALA A 1 284 ? -41.452 -16.389 44.622 1.00 69.12 284 ALA A CA 1
ATOM 1914 C C . ALA A 1 284 ? -41.659 -17.495 45.665 1.00 69.12 284 ALA A C 1
ATOM 1916 O O . ALA A 1 284 ? -40.795 -18.350 45.857 1.00 69.12 284 ALA A O 1
ATOM 1917 N N . ASP A 1 285 ? -42.825 -17.498 46.308 1.00 68.75 285 ASP A N 1
ATOM 1918 C CA . ASP A 1 285 ? -43.228 -18.554 47.234 1.00 68.75 285 ASP A CA 1
ATOM 1919 C C . ASP A 1 285 ? -44.084 -19.595 46.503 1.00 68.75 285 ASP A C 1
ATOM 1921 O O . ASP A 1 285 ? -45.057 -19.252 45.826 1.00 68.75 285 ASP A O 1
ATOM 1925 N N . TYR A 1 286 ? -43.748 -20.881 46.657 1.00 63.88 286 TYR A N 1
ATOM 1926 C CA . TYR A 1 286 ? -44.529 -21.986 46.099 1.00 63.88 286 TYR A CA 1
ATOM 1927 C C . TYR A 1 286 ? -44.945 -22.963 47.200 1.00 63.88 286 TYR A C 1
ATOM 1929 O O . TYR A 1 286 ? -44.119 -23.482 47.951 1.00 63.88 286 TYR A O 1
ATOM 1937 N N . THR A 1 287 ? -46.248 -23.231 47.296 1.00 69.25 287 THR A N 1
ATOM 1938 C CA . THR A 1 287 ? -46.803 -24.195 48.256 1.00 69.25 287 THR A CA 1
ATOM 1939 C C . THR A 1 287 ? -47.184 -25.474 47.521 1.00 69.25 287 THR A C 1
ATOM 1941 O O . THR A 1 287 ? -48.040 -25.445 46.639 1.00 69.25 287 THR A O 1
ATOM 1944 N N . ILE A 1 288 ? -46.575 -26.604 47.895 1.00 67.31 288 ILE A N 1
ATOM 1945 C CA . ILE A 1 288 ? -46.940 -27.925 47.370 1.00 67.31 288 ILE A CA 1
ATOM 1946 C C . ILE A 1 288 ? -47.873 -28.597 48.375 1.00 67.31 288 ILE A C 1
ATOM 1948 O O . ILE A 1 288 ? -47.474 -28.936 49.488 1.00 67.31 288 ILE A O 1
ATOM 1952 N N . THR A 1 289 ? -49.123 -28.821 47.980 1.00 70.06 289 THR A N 1
ATOM 1953 C CA . THR A 1 289 ? -50.076 -29.612 48.767 1.00 70.06 289 THR A CA 1
ATOM 1954 C C . THR A 1 289 ? -50.050 -31.059 48.287 1.00 70.06 289 THR A C 1
ATOM 1956 O O . THR A 1 289 ? -50.451 -31.343 47.160 1.00 70.06 289 THR A O 1
ATOM 1959 N N . ILE A 1 290 ? -49.595 -31.984 49.138 1.00 69.00 290 ILE A N 1
ATOM 1960 C CA . ILE A 1 290 ? -49.671 -33.422 48.855 1.00 69.00 290 ILE A CA 1
ATOM 1961 C C . ILE A 1 290 ? -51.035 -33.936 49.347 1.00 69.00 290 ILE A C 1
ATOM 1963 O O . ILE A 1 290 ? -51.386 -33.700 50.506 1.00 69.00 290 ILE A O 1
ATOM 1967 N N . PRO A 1 291 ? -51.821 -34.632 48.506 1.00 67.69 291 PRO A N 1
ATOM 1968 C CA . PRO A 1 291 ? -53.062 -35.262 48.941 1.00 67.69 291 PRO A CA 1
ATOM 1969 C C . PRO A 1 291 ? -52.819 -36.261 50.081 1.00 67.69 291 PRO A C 1
ATOM 1971 O O . PRO A 1 291 ? -51.802 -36.949 50.114 1.00 67.69 291 PRO A O 1
ATOM 1974 N N . GLN A 1 292 ? -53.775 -36.361 51.005 1.00 73.00 292 GLN A N 1
ATOM 1975 C CA . GLN A 1 292 ? -53.729 -37.288 52.141 1.00 73.00 292 GLN A CA 1
ATOM 1976 C C . GLN A 1 292 ? -53.424 -38.740 51.720 1.00 73.00 292 GLN A C 1
ATOM 1978 O O . GLN A 1 292 ? -54.057 -39.274 50.809 1.00 73.00 292 GLN A O 1
ATOM 1983 N N . ILE A 1 293 ? -52.485 -39.388 52.421 1.00 70.75 293 ILE A N 1
ATOM 1984 C CA . ILE A 1 293 ? -52.183 -40.818 52.264 1.00 70.75 293 ILE A CA 1
ATOM 1985 C C . ILE A 1 293 ? -52.945 -41.581 53.360 1.00 70.75 293 ILE A C 1
ATOM 1987 O O . ILE A 1 293 ? -52.642 -41.389 54.540 1.00 70.75 293 ILE A O 1
ATOM 1991 N N . PRO A 1 294 ? -53.934 -42.429 53.025 1.00 61.47 294 PRO A N 1
ATOM 1992 C CA . PRO A 1 294 ? -54.676 -43.184 54.029 1.00 61.47 294 PRO A CA 1
ATOM 1993 C C . PRO A 1 294 ? -53.831 -44.341 54.588 1.00 61.47 294 PRO A C 1
ATOM 1995 O O . PRO A 1 294 ? -53.389 -45.212 53.838 1.00 61.47 294 PRO A O 1
ATOM 1998 N N . LEU A 1 295 ? -53.647 -44.388 55.914 1.00 60.06 295 LEU A N 1
ATOM 1999 C CA . LEU A 1 295 ? -53.058 -45.535 56.616 1.00 60.06 295 LEU A CA 1
ATOM 2000 C C . LEU A 1 295 ? -54.169 -46.369 57.268 1.00 60.06 295 LEU A C 1
ATOM 2002 O O . LEU A 1 295 ? -54.923 -45.870 58.106 1.00 60.06 295 LEU A O 1
ATOM 2006 N N . THR A 1 296 ? -54.250 -47.652 56.908 1.00 60.88 296 THR A N 1
ATOM 2007 C CA . THR A 1 296 ? -55.173 -48.603 57.547 1.00 60.88 296 THR A CA 1
ATOM 2008 C C . THR A 1 296 ? -54.452 -49.312 58.687 1.00 60.88 296 THR A C 1
ATOM 2010 O O . THR A 1 296 ? -53.534 -50.095 58.453 1.00 60.88 296 THR A O 1
ATOM 2013 N N . ILE A 1 297 ? -54.865 -49.044 59.925 1.00 58.34 297 ILE A N 1
ATOM 2014 C CA . ILE A 1 297 ? -54.370 -49.741 61.118 1.00 58.34 297 ILE A CA 1
ATOM 2015 C C . ILE A 1 297 ? -55.371 -50.866 61.412 1.00 58.34 297 ILE A C 1
ATOM 2017 O O . ILE A 1 297 ? -56.575 -50.640 61.304 1.00 58.34 297 ILE A O 1
ATOM 2021 N N . GLY A 1 298 ? -54.890 -52.079 61.711 1.00 55.09 298 GLY A N 1
ATOM 2022 C CA . GLY A 1 298 ? -55.619 -53.365 61.689 1.00 55.09 298 GLY A CA 1
ATOM 2023 C C . GLY A 1 298 ? -56.823 -53.561 62.631 1.00 55.09 298 GLY A C 1
ATOM 2024 O O . GLY A 1 298 ? -56.940 -54.609 63.254 1.00 55.09 298 GLY A O 1
ATOM 2025 N N . GLY A 1 299 ? -57.735 -52.594 62.718 1.00 57.97 299 GLY A N 1
ATOM 2026 C CA . GLY A 1 299 ? -58.988 -52.639 63.476 1.00 57.97 299 GLY A CA 1
ATOM 2027 C C . GLY A 1 299 ? -60.111 -51.765 62.895 1.00 57.97 299 GLY A C 1
ATOM 2028 O O . GLY A 1 299 ? -61.060 -51.462 63.607 1.00 57.97 299 GLY A O 1
ATOM 2029 N N . GLY A 1 300 ? -60.023 -51.340 61.626 1.00 61.03 300 GLY A N 1
ATOM 2030 C CA . GLY A 1 300 ? -61.113 -50.638 60.921 1.00 61.03 300 GLY A CA 1
ATOM 2031 C C . GLY A 1 300 ? -61.134 -49.107 61.044 1.00 61.03 300 GLY A C 1
ATOM 2032 O O . GLY A 1 300 ? -62.043 -48.475 60.511 1.00 61.03 300 GLY A O 1
ATOM 2033 N N . GLY A 1 301 ? -60.142 -48.493 61.697 1.00 57.25 301 GLY A N 1
ATOM 2034 C CA . GLY A 1 301 ? -59.961 -47.037 61.714 1.00 57.25 301 GLY A CA 1
ATOM 2035 C C . GLY A 1 301 ? -59.022 -46.560 60.601 1.00 57.25 301 GLY A C 1
ATOM 2036 O O . GLY A 1 301 ? -57.930 -47.107 60.443 1.00 57.25 301 GLY A O 1
ATOM 2037 N N . ILE A 1 302 ? -59.426 -45.529 59.851 1.00 60.75 302 ILE A N 1
ATOM 2038 C CA . ILE A 1 302 ? -58.551 -44.809 58.913 1.00 60.75 302 ILE A CA 1
ATOM 2039 C C . ILE A 1 302 ? -57.915 -43.640 59.669 1.00 60.75 302 ILE A C 1
ATOM 2041 O O . ILE A 1 302 ? -58.629 -42.781 60.188 1.00 60.75 302 ILE A O 1
ATOM 2045 N N . LEU A 1 303 ? -56.582 -43.595 59.724 1.00 61.16 303 LEU A N 1
ATOM 2046 C CA . LEU A 1 303 ? -55.847 -42.430 60.216 1.00 61.16 303 LEU A CA 1
ATOM 2047 C C . LEU A 1 303 ? -55.393 -41.587 59.018 1.00 61.16 303 LEU A C 1
ATOM 2049 O O . LEU A 1 303 ? -54.549 -42.024 58.236 1.00 61.16 303 LEU A O 1
ATOM 2053 N N . ASN A 1 304 ? -55.945 -40.378 58.887 1.00 62.72 304 ASN A N 1
ATOM 2054 C CA . ASN A 1 304 ? -55.533 -39.408 57.870 1.00 62.72 304 ASN A CA 1
ATOM 2055 C C . ASN A 1 304 ? -54.432 -38.512 58.442 1.00 62.72 304 ASN A C 1
ATOM 2057 O O . ASN A 1 304 ? -54.682 -37.745 59.371 1.00 62.72 304 ASN A O 1
ATOM 2061 N N . ILE A 1 305 ? -53.225 -38.592 57.880 1.00 63.31 305 ILE A N 1
ATOM 2062 C CA . ILE A 1 305 ? -52.104 -37.728 58.264 1.00 63.31 305 ILE A CA 1
ATOM 2063 C C . ILE A 1 305 ? -51.913 -36.676 57.161 1.00 63.31 305 ILE A C 1
ATOM 2065 O O . ILE A 1 305 ? -51.450 -37.028 56.073 1.00 63.31 305 ILE A O 1
ATOM 2069 N N . PRO A 1 306 ? -52.276 -35.399 57.387 1.00 62.06 306 PRO A N 1
ATOM 2070 C CA . PRO A 1 306 ? -51.935 -34.333 56.455 1.00 62.06 306 PRO A CA 1
ATOM 2071 C C . PRO A 1 306 ? -50.425 -34.059 56.511 1.00 62.06 306 PRO A C 1
ATOM 2073 O O . PRO A 1 306 ? -49.868 -33.857 57.590 1.00 62.06 306 PRO A O 1
ATOM 2076 N N . ILE A 1 307 ? -49.767 -34.032 55.349 1.00 62.12 307 ILE A N 1
ATOM 2077 C CA . ILE A 1 307 ? -48.374 -33.589 55.216 1.00 62.12 307 ILE A CA 1
ATOM 2078 C C . ILE A 1 307 ? -48.386 -32.271 54.444 1.00 62.12 307 ILE A C 1
ATOM 2080 O O . ILE A 1 307 ? -48.645 -32.249 53.241 1.00 62.12 307 ILE A O 1
ATOM 2084 N N . THR A 1 308 ? -48.096 -31.172 55.138 1.00 61.22 308 THR A N 1
ATOM 2085 C CA . THR A 1 308 ? -47.891 -29.858 54.518 1.00 61.22 308 THR A CA 1
ATOM 2086 C C . THR A 1 308 ? -46.398 -29.564 54.492 1.00 61.22 308 THR A C 1
ATOM 2088 O O . THR A 1 308 ? -45.767 -29.497 55.545 1.00 61.22 308 THR A O 1
ATOM 2091 N N . GLY A 1 309 ? -45.835 -29.393 53.297 1.00 60.78 309 GLY A N 1
ATOM 2092 C CA . GLY A 1 309 ? -44.468 -28.912 53.103 1.00 60.78 309 GLY A CA 1
ATOM 2093 C C . GLY A 1 309 ? -44.489 -27.524 52.469 1.00 60.78 309 GLY A C 1
ATOM 2094 O O . GLY A 1 309 ? -45.149 -27.323 51.452 1.00 60.78 309 GLY A O 1
ATOM 2095 N N . ALA A 1 310 ? -43.774 -26.569 53.060 1.00 60.69 310 ALA A N 1
ATOM 2096 C CA . ALA A 1 310 ? -43.518 -25.268 52.449 1.00 60.69 310 ALA A CA 1
ATOM 2097 C C . ALA A 1 310 ? -42.066 -25.230 51.957 1.00 60.69 310 ALA A C 1
ATOM 2099 O O . ALA A 1 310 ? -41.158 -25.576 52.712 1.00 60.69 310 ALA A O 1
ATOM 2100 N N . ILE A 1 311 ? -41.848 -24.807 50.709 1.00 61.28 311 ILE A N 1
ATOM 2101 C CA . ILE A 1 311 ? -40.518 -24.427 50.220 1.00 61.28 311 ILE A CA 1
ATOM 2102 C C . ILE A 1 311 ? -40.491 -22.901 50.230 1.00 61.28 311 ILE A C 1
ATOM 2104 O O . ILE A 1 311 ? -41.038 -22.256 49.339 1.00 61.28 311 ILE A O 1
ATOM 2108 N N . THR A 1 312 ? -39.917 -22.327 51.282 1.00 58.88 312 THR A N 1
ATOM 2109 C CA . THR A 1 312 ? -39.779 -20.874 51.444 1.00 58.88 312 THR A CA 1
ATOM 2110 C C . THR A 1 312 ? -38.409 -20.421 50.960 1.00 58.88 312 THR A C 1
ATOM 2112 O O . THR A 1 312 ? -37.403 -21.016 51.351 1.00 58.88 312 THR A O 1
ATOM 2115 N N . GLY A 1 313 ? -38.364 -19.344 50.173 1.00 56.50 313 GLY A N 1
ATOM 2116 C CA . GLY A 1 313 ? -37.108 -18.708 49.763 1.00 56.50 313 GLY A CA 1
ATOM 2117 C C . GLY A 1 313 ? -36.477 -19.264 48.485 1.00 56.50 313 GLY A C 1
ATOM 2118 O O . GLY A 1 313 ? -35.254 -19.352 48.412 1.00 56.50 313 GLY A O 1
ATOM 2119 N N . LEU A 1 314 ? -37.278 -19.629 47.475 1.00 58.81 314 LEU A N 1
ATOM 2120 C CA . LEU A 1 314 ? -36.741 -19.879 46.136 1.00 58.81 314 LEU A CA 1
ATOM 2121 C C . LEU A 1 314 ? -36.340 -18.537 45.503 1.00 58.81 314 LEU A C 1
ATOM 2123 O O . LEU A 1 314 ? -37.188 -17.767 45.051 1.00 58.81 314 LEU A O 1
ATOM 2127 N N . THR A 1 315 ? -35.043 -18.254 45.497 1.00 59.03 315 THR A N 1
ATOM 2128 C CA . THR A 1 315 ? -34.436 -17.187 44.699 1.00 59.03 315 THR A CA 1
ATOM 2129 C C . THR A 1 315 ? -34.077 -17.729 43.319 1.00 59.03 315 THR A C 1
ATOM 2131 O O . THR A 1 315 ? -33.491 -18.809 43.215 1.00 59.03 315 THR A O 1
ATOM 2134 N N . VAL A 1 316 ? -34.447 -16.989 42.270 1.00 56.75 316 VAL A N 1
ATOM 2135 C CA . VAL A 1 316 ? -34.136 -17.297 40.863 1.00 56.75 316 VAL A CA 1
ATOM 2136 C C . VAL A 1 316 ? -33.244 -16.208 40.291 1.00 56.75 316 VAL A C 1
ATOM 2138 O O . VAL A 1 316 ? -33.523 -15.022 40.587 1.00 56.75 316 VAL A O 1
#

Sequence (316 aa):
MSGWVNTIPSMGSGVGNVGDGLAGLFSQGTDKISVFGLGVANHGGLNVGSANVGDANLGSANVGSANVGGGNVGDGNVGVANVGDGNVGGANVGGANVGGANTGDGNWGWGNTGGGNIGWGNTGVGNFGFGNQGSGNIGIGLSGDHQVGFGGWNSGSGNVGLFNSGDGNIGFFNSGSGNFGIANSGSFNTGIANAGLTNTGWFNSGLANTGWGNAGAYNSGGFNAGAYNTGSFNPGHVNTGWFNTGDTNTGLGNSGNINTGAFVSGDMNNGFFWRGTGQGLLGADYTITIPQIPLTIGGGGILNIPITGAITGLTV